Protein AF-0000000084334600 (afdb_homodimer)

InterPro domains:
  IPR012349 FMN-binding split barrel [G3DSA:2.30.110.10] (18-177)
  IPR038725 General stress protein, FMN-binding split barrel domain [PF16242] (20-169)
  IPR052917 Stress Response and Developmental Protein [PTHR34818] (10-157)

Sequence (356 aa):
MDSINQNQPEDNFKNLEGEDANKKIKELAESAESCFFITNIKTGIPLSVRPMSIQKIDDEGNFWFLSANDSHKNAEISTDPFVHLLFQESKYAGFLNIYGIAEISQDKEKIKELWEPILKTWFTEGEDDPRISVVKVEPSEGYYWDNKHGAVVAFAKQAIGAILGKTLDDSIEGQLTVMDSINQNQPEDNFKNLEGEDANKKIKELAESAESCFFITNIKTGIPLSVRPMSIQKIDDEGNFWFLSANDSHKNAEISTDPFVHLLFQESKYAGFLNIYGIAEISQDKEKIKELWEPILKTWFTEGEDDPRISVVKVEPSEGYYWDNKHGAVVAFAKQAIGAILGKTLDDSIEGQLTV

Structure (mmCIF, N/CA/C/O backbone):
data_AF-0000000084334600-model_v1
#
loop_
_entity.id
_entity.type
_entity.pdbx_description
1 polymer 'General stress protein FMN-binding split barrel domain-containing protein'
#
loop_
_atom_site.group_PDB
_atom_site.id
_atom_site.type_symbol
_atom_site.label_atom_id
_atom_site.label_alt_id
_atom_site.label_comp_id
_atom_site.label_asym_id
_atom_site.label_entity_id
_atom_site.label_seq_id
_atom_site.pdbx_PDB_ins_code
_atom_site.Cartn_x
_atom_site.Cartn_y
_atom_site.Cartn_z
_atom_site.occupancy
_atom_site.B_iso_or_equiv
_atom_site.auth_seq_id
_atom_site.auth_comp_id
_atom_site.auth_asym_id
_atom_site.auth_atom_id
_atom_site.pdbx_PDB_model_num
ATOM 1 N N . MET A 1 1 ? -10.086 12.102 16.547 1 56.44 1 MET A N 1
ATOM 2 C CA . MET A 1 1 ? -10.016 13.078 15.469 1 56.44 1 MET A CA 1
ATOM 3 C C . MET A 1 1 ? -9.102 14.242 15.852 1 56.44 1 MET A C 1
ATOM 5 O O . MET A 1 1 ? -9.164 14.75 16.969 1 56.44 1 MET A O 1
ATOM 9 N N . ASP A 1 2 ? -8.07 14.5 14.945 1 71.94 2 ASP A N 1
ATOM 10 C CA . ASP A 1 2 ? -7.168 15.594 15.289 1 71.94 2 ASP A CA 1
ATOM 11 C C . ASP A 1 2 ? -7.793 16.938 14.961 1 71.94 2 ASP A C 1
ATOM 13 O O . ASP A 1 2 ? -8.938 17.016 14.508 1 71.94 2 ASP A O 1
ATOM 17 N N . SER A 1 3 ? -7.184 18.016 15.438 1 73.38 3 SER A N 1
ATOM 18 C CA . SER A 1 3 ? -7.688 19.375 15.305 1 73.38 3 SER A CA 1
ATOM 19 C C . SER A 1 3 ? -7.98 19.719 13.852 1 73.38 3 SER A C 1
ATOM 21 O O . SER A 1 3 ? -8.852 20.547 13.562 1 73.38 3 SER A O 1
ATOM 23 N N . ILE A 1 4 ? -7.332 19.078 12.938 1 74 4 ILE A N 1
ATOM 24 C CA . ILE A 1 4 ? -7.527 19.344 11.523 1 74 4 ILE A CA 1
ATOM 25 C C . ILE A 1 4 ? -8.883 18.812 11.07 1 74 4 ILE A C 1
ATOM 27 O O . ILE A 1 4 ? -9.633 19.516 10.383 1 74 4 ILE A O 1
ATOM 31 N N . ASN A 1 5 ? -9.141 17.641 11.516 1 69.5 5 ASN A N 1
ATOM 32 C CA . ASN A 1 5 ? -10.43 17.031 11.172 1 69.5 5 ASN A CA 1
ATOM 33 C C . ASN A 1 5 ? -11.586 17.797 11.812 1 69.5 5 ASN A C 1
ATOM 35 O O . ASN A 1 5 ? -12.656 17.922 11.211 1 69.5 5 ASN A O 1
ATOM 39 N N . GLN A 1 6 ? -11.328 18.297 12.969 1 69.56 6 GLN A N 1
ATOM 40 C CA . GLN A 1 6 ? -12.383 19 13.711 1 69.56 6 GLN A CA 1
ATOM 41 C C . GLN A 1 6 ? -12.711 20.328 13.055 1 69.56 6 GLN A C 1
ATOM 43 O O . GLN A 1 6 ? -13.844 20.812 13.156 1 69.56 6 GLN A O 1
ATOM 48 N N . ASN A 1 7 ? -11.758 20.875 12.32 1 67.62 7 ASN A N 1
ATOM 49 C CA . ASN A 1 7 ? -11.945 22.219 11.773 1 67.62 7 ASN A CA 1
ATOM 50 C C . ASN A 1 7 ? -12.492 22.172 10.352 1 67.62 7 ASN A C 1
ATOM 52 O O . ASN A 1 7 ? -12.688 23.203 9.719 1 67.62 7 ASN A O 1
ATOM 56 N N . GLN A 1 8 ? -12.75 20.938 9.93 1 72.25 8 GLN A N 1
ATOM 57 C CA . GLN A 1 8 ? -13.258 20.828 8.57 1 72.25 8 GLN A CA 1
ATOM 58 C C . GLN A 1 8 ? -14.773 21.031 8.523 1 72.25 8 GLN A C 1
ATOM 60 O O . GLN A 1 8 ? -15.508 20.406 9.281 1 72.25 8 GLN A O 1
ATOM 65 N N . PRO A 1 9 ? -15.172 22 7.727 1 72.19 9 PRO A N 1
ATOM 66 C CA . PRO A 1 9 ? -16.609 22.25 7.609 1 72.19 9 PRO A CA 1
ATOM 67 C C . PRO A 1 9 ? -17.344 21.109 6.918 1 72.19 9 PRO A C 1
ATOM 69 O O . PRO A 1 9 ? -18.547 20.922 7.125 1 72.19 9 PRO A O 1
ATOM 72 N N . GLU A 1 10 ? -16.641 20.406 6.184 1 74.88 10 GLU A N 1
ATOM 73 C CA . GLU A 1 10 ? -17.281 19.359 5.395 1 74.88 10 GLU A CA 1
ATOM 74 C C . GLU A 1 10 ? -17.344 18.047 6.168 1 74.88 10 GLU A C 1
ATOM 76 O O . GLU A 1 10 ? -16.516 17.781 7.039 1 74.88 10 GLU A O 1
ATOM 81 N N . ASP A 1 11 ? -18.344 17.297 5.812 1 85.25 11 ASP A N 1
ATOM 82 C CA . ASP A 1 11 ? -18.422 15.938 6.344 1 85.25 11 ASP A CA 1
ATOM 83 C C . ASP A 1 11 ? -17.422 15.016 5.641 1 85.25 11 ASP A C 1
ATOM 85 O O . ASP A 1 11 ? -17.562 14.742 4.445 1 85.25 11 ASP A O 1
ATOM 89 N N . ASN A 1 12 ? -16.453 14.586 6.359 1 90.75 12 ASN A N 1
ATOM 90 C CA . ASN A 1 12 ? -15.391 13.805 5.738 1 90.75 12 ASN A CA 1
ATOM 91 C C . ASN A 1 12 ? -15.383 12.359 6.246 1 90.75 12 ASN A C 1
ATOM 93 O O . ASN A 1 12 ? -14.43 11.617 6.004 1 90.75 12 ASN A O 1
ATOM 97 N N . PHE A 1 13 ? -16.484 12.039 6.977 1 93.75 13 PHE A N 1
ATOM 98 C CA . PHE A 1 13 ? -16.578 10.695 7.531 1 93.75 13 PHE A CA 1
ATOM 99 C C . PHE A 1 13 ? -17.906 10.047 7.168 1 93.75 13 PHE A C 1
ATOM 101 O O . PHE A 1 13 ? -18.969 10.656 7.328 1 93.75 13 PHE A O 1
ATOM 108 N N . LYS A 1 14 ? -17.797 8.938 6.617 1 96.44 14 LYS A N 1
ATOM 109 C CA . LYS A 1 14 ? -18.984 8.164 6.301 1 96.44 14 LYS A CA 1
ATOM 110 C C . LYS A 1 14 ? -18.719 6.664 6.41 1 96.44 14 LYS A C 1
ATOM 112 O O . LYS A 1 14 ? -18.094 6.074 5.531 1 96.44 14 LYS A O 1
ATOM 117 N N . ASN A 1 15 ? -19.281 6.07 7.469 1 97.25 15 ASN A N 1
ATOM 118 C CA . ASN A 1 15 ? -19.203 4.617 7.598 1 97.25 15 ASN A CA 1
ATOM 119 C C . ASN A 1 15 ? -20.156 3.912 6.633 1 97.25 15 ASN A C 1
ATOM 121 O O . ASN A 1 15 ? -21.266 4.375 6.402 1 97.25 15 ASN A O 1
ATOM 125 N N . LEU A 1 16 ? -19.641 2.9 6.086 1 97.06 16 LEU A N 1
ATOM 126 C CA . LEU A 1 16 ? -20.453 2.1 5.18 1 97.06 16 LEU A CA 1
ATOM 127 C C . LEU A 1 16 ? -20.641 0.685 5.719 1 97.06 16 LEU A C 1
ATOM 129 O O . LEU A 1 16 ? -19.719 0.125 6.328 1 97.06 16 LEU A O 1
ATOM 133 N N . GLU A 1 17 ? -21.844 0.161 5.473 1 95.5 17 GLU A N 1
ATOM 134 C CA . GLU A 1 17 ? -22.125 -1.185 5.961 1 95.5 17 GLU A CA 1
ATOM 135 C C . GLU A 1 17 ? -22.875 -2.004 4.914 1 95.5 17 GLU A C 1
ATOM 137 O O . GLU A 1 17 ? -23.438 -1.449 3.967 1 95.5 17 GLU A O 1
ATOM 142 N N . GLY A 1 18 ? -22.766 -3.311 5.086 1 92.25 18 GLY A N 1
ATOM 143 C CA . GLY A 1 18 ? -23.516 -4.211 4.223 1 92.25 18 GLY A CA 1
ATOM 144 C C . GLY A 1 18 ? -23.188 -4.043 2.754 1 92.25 18 GLY A C 1
ATOM 145 O O . GLY A 1 18 ? -22.016 -4.094 2.367 1 92.25 18 GLY A O 1
ATOM 146 N N . GLU A 1 19 ? -24.203 -3.789 2.021 1 94.06 19 GLU A N 1
ATOM 147 C CA . GLU A 1 19 ? -24.062 -3.729 0.57 1 94.06 19 GLU A CA 1
ATOM 148 C C . GLU A 1 19 ? -23.219 -2.529 0.144 1 94.06 19 GLU A C 1
ATOM 150 O O . GLU A 1 19 ? -22.422 -2.623 -0.792 1 94.06 19 GLU A O 1
ATOM 155 N N . ASP A 1 20 ? -23.406 -1.445 0.833 1 96.06 20 ASP A N 1
ATOM 156 C CA . ASP A 1 20 ? -22.641 -0.242 0.495 1 96.06 20 ASP A CA 1
ATOM 157 C C . ASP A 1 20 ? -21.156 -0.435 0.765 1 96.06 20 ASP A C 1
ATOM 159 O O . ASP A 1 20 ? -20.312 0.035 -0.003 1 96.06 20 ASP A O 1
ATOM 163 N N . ALA A 1 21 ? -20.828 -1.136 1.874 1 96.12 21 ALA A N 1
ATOM 164 C CA . ALA A 1 21 ? -19.438 -1.456 2.188 1 96.12 21 ALA A CA 1
ATOM 165 C C . ALA A 1 21 ? -18.828 -2.363 1.121 1 96.12 21 ALA A C 1
ATOM 167 O O . ALA A 1 21 ? -17.734 -2.102 0.631 1 96.12 21 ALA A O 1
ATOM 168 N N . ASN A 1 22 ? -19.562 -3.307 0.729 1 95 22 ASN A N 1
ATOM 169 C CA . ASN A 1 22 ? -19.078 -4.246 -0.282 1 95 22 ASN A CA 1
ATOM 170 C C . ASN A 1 22 ? -18.844 -3.555 -1.621 1 95 22 ASN A C 1
ATOM 172 O O . ASN A 1 22 ? -17.859 -3.836 -2.303 1 95 22 ASN A O 1
ATOM 176 N N . LYS A 1 23 ? -19.75 -2.725 -1.983 1 96.31 23 LYS A N 1
ATOM 177 C CA . LYS A 1 23 ? -19.609 -1.986 -3.236 1 96.31 23 LYS A CA 1
ATOM 178 C C . LYS A 1 23 ? -18.359 -1.122 -3.232 1 96.31 23 LYS A C 1
ATOM 180 O O . LYS A 1 23 ? -17.625 -1.089 -4.219 1 96.31 23 LYS A O 1
ATOM 185 N N . LYS A 1 24 ? -18.109 -0.444 -2.139 1 96.69 24 LYS A N 1
ATOM 186 C CA . LYS A 1 24 ? -16.938 0.414 -2.02 1 96.69 24 LYS A CA 1
ATOM 187 C C . LYS A 1 24 ? -15.656 -0.406 -2.062 1 96.69 24 LYS A C 1
ATOM 189 O O . LYS A 1 24 ? -14.695 -0.033 -2.744 1 96.69 24 LYS A O 1
ATOM 194 N N . ILE A 1 25 ? -15.664 -1.502 -1.325 1 97.25 25 ILE A N 1
ATOM 195 C CA . ILE A 1 25 ? -14.523 -2.408 -1.322 1 97.25 25 ILE A CA 1
ATOM 196 C C . ILE A 1 25 ? -14.227 -2.875 -2.746 1 97.25 25 ILE A C 1
ATOM 198 O O . ILE A 1 25 ? -13.086 -2.795 -3.211 1 97.25 25 ILE A O 1
ATOM 202 N N . LYS A 1 26 ? -15.211 -3.311 -3.42 1 97 26 LYS A N 1
ATOM 203 C CA . LYS A 1 26 ? -15.055 -3.826 -4.777 1 97 26 LYS A CA 1
ATOM 204 C C . LYS A 1 26 ? -14.555 -2.738 -5.723 1 97 26 LYS A C 1
ATOM 206 O O . LYS A 1 26 ? -13.641 -2.973 -6.52 1 97 26 LYS A O 1
ATOM 211 N N . GLU A 1 27 ? -15.148 -1.605 -5.621 1 97.25 27 GLU A N 1
ATOM 212 C CA . GLU A 1 27 ? -14.75 -0.471 -6.449 1 97.25 27 GLU A CA 1
ATOM 213 C C . GLU A 1 27 ? -13.258 -0.173 -6.301 1 97.25 27 GLU A C 1
ATOM 215 O O . GLU A 1 27 ? -12.523 -0.137 -7.289 1 97.25 27 GLU A O 1
ATOM 220 N N . LEU A 1 28 ? -12.789 -0.044 -5.102 1 97.69 28 LEU A N 1
ATOM 221 C CA . LEU A 1 28 ? -11.406 0.361 -4.84 1 97.69 28 LEU A CA 1
ATOM 222 C C . LEU A 1 28 ? -10.438 -0.776 -5.145 1 97.69 28 LEU A C 1
ATOM 224 O O . LEU A 1 28 ? -9.414 -0.565 -5.793 1 97.69 28 LEU A O 1
ATOM 228 N N . ALA A 1 29 ? -10.781 -1.949 -4.727 1 97.94 29 ALA A N 1
ATOM 229 C CA . ALA A 1 29 ? -9.875 -3.086 -4.875 1 97.94 29 ALA A CA 1
ATOM 230 C C . ALA A 1 29 ? -9.734 -3.484 -6.34 1 97.94 29 ALA A C 1
ATOM 232 O O . ALA A 1 29 ? -8.633 -3.789 -6.801 1 97.94 29 ALA A O 1
ATOM 233 N N . GLU A 1 30 ? -10.836 -3.459 -7.074 1 97.5 30 GLU A N 1
ATOM 234 C CA . GLU A 1 30 ? -10.758 -3.812 -8.492 1 97.5 30 GLU A CA 1
ATOM 235 C C . GLU A 1 30 ? -9.961 -2.773 -9.273 1 97.5 30 GLU A C 1
ATOM 237 O O . GLU A 1 30 ? -9.203 -3.121 -10.188 1 97.5 30 GLU A O 1
ATOM 242 N N . SER A 1 31 ? -10.18 -1.568 -8.898 1 97.19 31 SER A N 1
ATOM 243 C CA . SER A 1 31 ? -9.43 -0.506 -9.562 1 97.19 31 SER A CA 1
ATOM 244 C C . SER A 1 31 ? -7.945 -0.594 -9.242 1 97.19 31 SER A C 1
ATOM 246 O O . SER A 1 31 ? -7.102 -0.326 -10.102 1 97.19 31 SER A O 1
ATOM 248 N N . ALA A 1 32 ? -7.566 -0.984 -7.996 1 97.56 32 ALA A N 1
ATOM 249 C CA . ALA A 1 32 ? -6.172 -1.104 -7.574 1 97.56 32 ALA A CA 1
ATOM 250 C C . ALA A 1 32 ? -5.492 -2.289 -8.25 1 97.56 32 ALA A C 1
ATOM 252 O O . ALA A 1 32 ? -4.285 -2.256 -8.508 1 97.56 32 ALA A O 1
ATOM 253 N N . GLU A 1 33 ? -6.152 -3.404 -8.461 1 97.38 33 GLU A N 1
ATOM 254 C CA . GLU A 1 33 ? -5.758 -4.617 -9.18 1 97.38 33 GLU A CA 1
ATOM 255 C C . GLU A 1 33 ? -4.75 -5.426 -8.367 1 97.38 33 GLU A C 1
ATOM 257 O O . GLU A 1 33 ? -4.664 -6.648 -8.516 1 97.38 33 GLU A O 1
ATOM 262 N N . SER A 1 34 ? -3.934 -4.777 -7.562 1 97.81 34 SER A N 1
ATOM 263 C CA . SER A 1 34 ? -2.969 -5.445 -6.695 1 97.81 34 SER A CA 1
ATOM 264 C C . SER A 1 34 ? -3.014 -4.879 -5.281 1 97.81 34 SER A C 1
ATOM 266 O O . SER A 1 34 ? -3.695 -3.885 -5.027 1 97.81 34 SER A O 1
ATOM 268 N N . CYS A 1 35 ? -2.389 -5.578 -4.371 1 98.38 35 CYS A N 1
ATOM 269 C CA . CYS A 1 35 ? -2.359 -5.164 -2.973 1 98.38 35 CYS A CA 1
ATOM 270 C C . CYS A 1 35 ? -1.053 -5.582 -2.309 1 98.38 35 CYS A C 1
ATOM 272 O O . CYS A 1 35 ? -0.294 -6.379 -2.865 1 98.38 35 CYS A O 1
ATOM 274 N N . PHE A 1 36 ? -0.752 -4.883 -1.184 1 97.88 36 PHE A N 1
ATOM 275 C CA . PHE A 1 36 ? 0.128 -5.508 -0.203 1 97.88 36 PHE A CA 1
ATOM 276 C C . PHE A 1 36 ? -0.612 -6.586 0.581 1 97.88 36 PHE A C 1
ATOM 278 O O . PHE A 1 36 ? -1.595 -6.297 1.267 1 97.88 36 PHE A O 1
ATOM 285 N N . PHE A 1 37 ? -0.195 -7.867 0.41 1 97.69 37 PHE A N 1
ATOM 286 C CA . PHE A 1 37 ? -0.702 -9.008 1.167 1 97.69 37 PHE A CA 1
ATOM 287 C C . PHE A 1 37 ? 0.166 -9.273 2.391 1 97.69 37 PHE A C 1
ATOM 289 O O . PHE A 1 37 ? 1.335 -9.641 2.262 1 97.69 37 PHE A O 1
ATOM 296 N N . ILE A 1 38 ? -0.477 -9.086 3.541 1 94.56 38 ILE A N 1
ATOM 297 C CA . ILE A 1 38 ? 0.306 -9.125 4.773 1 94.56 38 ILE A CA 1
ATOM 298 C C . ILE A 1 38 ? -0.148 -10.297 5.637 1 94.56 38 ILE A C 1
ATOM 300 O O . ILE A 1 38 ? -1.343 -10.461 5.898 1 94.56 38 ILE A O 1
ATOM 304 N N . THR A 1 39 ? 0.793 -11.109 6.035 1 93.12 39 THR A N 1
ATOM 305 C CA . THR A 1 39 ? 0.563 -12.211 6.961 1 93.12 39 THR A CA 1
ATOM 306 C C . THR A 1 39 ? 1.321 -11.992 8.266 1 93.12 39 THR A C 1
ATOM 308 O O . THR A 1 39 ? 2.07 -11.023 8.398 1 93.12 39 THR A O 1
ATOM 311 N N . ASN A 1 40 ? 1.116 -12.797 9.266 1 87.38 40 ASN A N 1
ATOM 312 C CA . ASN A 1 40 ? 1.779 -12.742 10.562 1 87.38 40 ASN A CA 1
ATOM 313 C C . ASN A 1 40 ? 1.52 -11.414 11.273 1 87.38 40 ASN A C 1
ATOM 315 O O . ASN A 1 40 ? 2.451 -10.781 11.766 1 87.38 40 ASN A O 1
ATOM 319 N N . ILE A 1 41 ? 0.24 -11 11.25 1 82.81 41 ILE A N 1
ATOM 320 C CA . ILE A 1 41 ? -0.077 -9.656 11.719 1 82.81 41 ILE A CA 1
ATOM 321 C C . ILE A 1 41 ? -0.347 -9.68 13.227 1 82.81 41 ILE A C 1
ATOM 323 O O . ILE A 1 41 ? -0.565 -8.641 13.844 1 82.81 41 ILE A O 1
ATOM 327 N N . LYS A 1 42 ? -0.306 -10.781 13.836 1 75.31 42 LYS A N 1
ATOM 328 C CA . LYS A 1 42 ? -0.588 -10.891 15.266 1 75.31 42 LYS A CA 1
ATOM 329 C C . LYS A 1 42 ? 0.592 -11.492 16.016 1 75.31 42 LYS A C 1
ATOM 331 O O . LYS A 1 42 ? 0.428 -12.023 17.125 1 75.31 42 LYS A O 1
ATOM 336 N N . THR A 1 43 ? 1.737 -11.523 15.398 1 65.31 43 THR A N 1
ATOM 337 C CA . THR A 1 43 ? 2.834 -12.281 15.984 1 65.31 43 THR A CA 1
ATOM 338 C C . THR A 1 43 ? 3.764 -11.367 16.781 1 65.31 43 THR A C 1
ATOM 340 O O . THR A 1 43 ? 4.559 -11.836 17.594 1 65.31 43 THR A O 1
ATOM 343 N N . GLY A 1 44 ? 3.592 -10.125 16.625 1 66.94 44 GLY A N 1
ATOM 344 C CA . GLY A 1 44 ? 4.539 -9.219 17.25 1 66.94 44 GLY A CA 1
ATOM 345 C C . GLY A 1 44 ? 5.863 -9.141 16.516 1 66.94 44 GLY A C 1
ATOM 346 O O . GLY A 1 44 ? 6.758 -8.391 16.922 1 66.94 44 GLY A O 1
ATOM 347 N N . ILE A 1 45 ? 6.082 -10.031 15.578 1 67 45 ILE A N 1
ATOM 348 C CA . ILE A 1 45 ? 7.266 -9.953 14.727 1 67 45 ILE A CA 1
ATOM 349 C C . ILE A 1 45 ? 6.969 -9.109 13.492 1 67 45 ILE A C 1
ATOM 351 O O . ILE A 1 45 ? 5.812 -8.781 13.227 1 67 45 ILE A O 1
ATOM 355 N N . PRO A 1 46 ? 8.094 -8.773 12.883 1 68.88 46 PRO A N 1
ATOM 356 C CA . PRO A 1 46 ? 7.863 -7.91 11.719 1 68.88 46 PRO A CA 1
ATOM 357 C C . PRO A 1 46 ? 6.93 -8.539 10.688 1 68.88 46 PRO A C 1
ATOM 359 O O . PRO A 1 46 ? 6.98 -9.75 10.461 1 68.88 46 PRO A O 1
ATOM 362 N N . LEU A 1 47 ? 6.121 -7.773 10.164 1 80.5 47 LEU A N 1
ATOM 363 C CA . LEU A 1 47 ? 5.109 -8.148 9.18 1 80.5 47 LEU A CA 1
ATOM 364 C C . LEU A 1 47 ? 5.758 -8.766 7.949 1 80.5 47 LEU A C 1
ATOM 366 O O . LEU A 1 47 ? 6.816 -8.32 7.504 1 80.5 47 LEU A O 1
ATOM 370 N N . SER A 1 48 ? 5.188 -9.859 7.574 1 88.62 48 SER A N 1
ATOM 371 C CA . SER A 1 48 ? 5.531 -10.383 6.258 1 88.62 48 SER A CA 1
ATOM 372 C C . SER A 1 48 ? 4.656 -9.766 5.168 1 88.62 48 SER A C 1
ATOM 374 O O . SER A 1 48 ? 3.434 -9.922 5.188 1 88.62 48 SER A O 1
ATOM 376 N N . VAL A 1 49 ? 5.297 -9.062 4.277 1 94.12 49 VAL A N 1
ATOM 377 C CA . VAL A 1 49 ? 4.582 -8.289 3.273 1 94.12 49 VAL A CA 1
ATOM 378 C C . VAL A 1 49 ? 5.031 -8.711 1.877 1 94.12 49 VAL A C 1
ATOM 380 O O . VAL A 1 49 ? 6.219 -8.945 1.643 1 94.12 49 VAL A O 1
ATOM 383 N N . ARG A 1 50 ? 4.047 -8.828 0.963 1 95.94 50 ARG A N 1
ATOM 384 C CA . ARG A 1 50 ? 4.363 -9 -0.451 1 95.94 50 ARG A CA 1
ATOM 385 C C . ARG A 1 50 ? 3.254 -8.43 -1.332 1 95.94 50 ARG A C 1
ATOM 387 O O . ARG A 1 50 ? 2.09 -8.398 -0.926 1 95.94 50 ARG A O 1
ATOM 394 N N . PRO A 1 51 ? 3.65 -8 -2.492 1 97.5 51 PRO A N 1
ATOM 395 C CA . PRO A 1 51 ? 2.602 -7.645 -3.449 1 97.5 51 PRO A CA 1
ATOM 396 C C . PRO A 1 51 ? 1.901 -8.867 -4.039 1 97.5 51 PRO A C 1
ATOM 398 O O . PRO A 1 51 ? 2.541 -9.891 -4.281 1 97.5 51 PRO A O 1
ATOM 401 N N . MET A 1 52 ? 0.578 -8.766 -4.223 1 97.69 52 MET A N 1
ATOM 402 C CA . MET A 1 52 ? -0.194 -9.805 -4.895 1 97.69 52 MET A CA 1
ATOM 403 C C . MET A 1 52 ? -1.274 -9.195 -5.781 1 97.69 52 MET A C 1
ATOM 405 O O . MET A 1 52 ? -1.89 -8.188 -5.414 1 97.69 52 MET A O 1
ATOM 409 N N . SER A 1 53 ? -1.512 -9.812 -6.906 1 96.31 53 SER A N 1
ATOM 410 C CA . SER A 1 53 ? -2.609 -9.422 -7.789 1 96.31 53 SER A CA 1
ATOM 411 C C . SER A 1 53 ? -3.898 -10.148 -7.418 1 96.31 53 SER A C 1
ATOM 413 O O . SER A 1 53 ? -3.881 -11.352 -7.125 1 96.31 53 SER A O 1
ATOM 415 N N . ILE A 1 54 ? -4.938 -9.43 -7.465 1 97 54 ILE A N 1
ATOM 416 C CA . ILE A 1 54 ? -6.246 -10.023 -7.203 1 97 54 ILE A CA 1
ATOM 417 C C . ILE A 1 54 ? -6.77 -10.695 -8.469 1 97 54 ILE A C 1
ATOM 419 O O . ILE A 1 54 ? -6.738 -10.102 -9.555 1 97 54 ILE A O 1
ATOM 423 N N . GLN A 1 55 ? -7.301 -11.891 -8.359 1 97.81 55 GLN A N 1
ATOM 424 C CA . GLN A 1 55 ? -7.914 -12.578 -9.484 1 97.81 55 GLN A CA 1
ATOM 425 C C . GLN A 1 55 ? -9.398 -12.227 -9.602 1 97.81 55 GLN A C 1
ATOM 427 O O . GLN A 1 55 ? -9.914 -12.062 -10.711 1 97.81 55 GLN A O 1
ATOM 432 N N . LYS A 1 56 ? -9.992 -12.125 -8.422 1 97.62 56 LYS A N 1
ATOM 433 C CA . LYS A 1 56 ? -11.438 -11.914 -8.406 1 97.62 56 LYS A CA 1
ATOM 434 C C . LYS A 1 56 ? -11.914 -11.438 -7.035 1 97.62 56 LYS A C 1
ATOM 436 O O . LYS A 1 56 ? -11.344 -11.828 -6.012 1 97.62 56 LYS A O 1
ATOM 441 N N . ILE A 1 57 ? -12.836 -10.562 -7.031 1 97.56 57 ILE A N 1
ATOM 442 C CA . ILE A 1 57 ? -13.68 -10.297 -5.871 1 97.56 57 ILE A CA 1
ATOM 443 C C . ILE A 1 57 ? -15.109 -10.781 -6.152 1 97.56 57 ILE A C 1
ATOM 445 O O . ILE A 1 57 ? -15.766 -10.289 -7.07 1 97.56 57 ILE A O 1
ATOM 449 N N . ASP A 1 58 ? -15.602 -11.703 -5.383 1 96.06 58 ASP A N 1
ATOM 450 C CA . ASP A 1 58 ? -16.906 -12.281 -5.723 1 96.06 58 ASP A CA 1
ATOM 451 C C . ASP A 1 58 ? -18.047 -11.453 -5.133 1 96.06 58 ASP A C 1
ATOM 453 O O . ASP A 1 58 ? -17.812 -10.406 -4.527 1 96.06 58 ASP A O 1
ATOM 457 N N . ASP A 1 59 ? -19.25 -11.906 -5.305 1 91.69 59 ASP A N 1
ATOM 458 C CA . ASP A 1 59 ? -20.438 -11.133 -4.957 1 91.69 59 ASP A CA 1
ATOM 459 C C . ASP A 1 59 ? -20.578 -10.992 -3.441 1 91.69 59 ASP A C 1
ATOM 461 O O . ASP A 1 59 ? -21.266 -10.086 -2.955 1 91.69 59 ASP A O 1
ATOM 465 N N . GLU A 1 60 ? -19.969 -11.93 -2.709 1 91.19 60 GLU A N 1
ATOM 466 C CA . GLU A 1 60 ? -20.031 -11.875 -1.25 1 91.19 60 GLU A CA 1
ATOM 467 C C . GLU A 1 60 ? -18.906 -11.008 -0.69 1 91.19 60 GLU A C 1
ATOM 469 O O . GLU A 1 60 ? -18.828 -10.789 0.521 1 91.19 60 GLU A O 1
ATOM 474 N N . GLY A 1 61 ? -18.016 -10.523 -1.533 1 93.44 61 GLY A N 1
ATOM 475 C CA . GLY A 1 61 ? -16.938 -9.641 -1.117 1 93.44 61 GLY A CA 1
ATOM 476 C C . GLY A 1 61 ? -15.648 -10.375 -0.808 1 93.44 61 GLY A C 1
ATOM 477 O O . GLY A 1 61 ? -14.688 -9.773 -0.317 1 93.44 61 GLY A O 1
ATOM 478 N N . ASN A 1 62 ? -15.602 -11.648 -1.114 1 97.19 62 ASN A N 1
ATOM 479 C CA . ASN A 1 62 ? -14.375 -12.398 -0.887 1 97.19 62 ASN A CA 1
ATOM 480 C C . ASN A 1 62 ? -13.328 -12.102 -1.959 1 97.19 62 ASN A C 1
ATOM 482 O O . ASN A 1 62 ? -13.664 -11.953 -3.135 1 97.19 62 ASN A O 1
ATOM 486 N N . PHE A 1 63 ? -12.133 -12.055 -1.477 1 98.62 63 PHE A N 1
ATOM 487 C CA . PHE A 1 63 ? -11 -11.875 -2.379 1 98.62 63 PHE A CA 1
ATOM 488 C C . PHE A 1 63 ? -10.406 -13.227 -2.773 1 98.62 63 PHE A C 1
ATOM 490 O O . PHE A 1 63 ? -10.234 -14.109 -1.93 1 98.62 63 PHE A O 1
ATOM 497 N N . TRP A 1 64 ? -10.047 -13.359 -4.047 1 98.75 64 TRP A N 1
ATOM 498 C CA . TRP A 1 64 ? -9.469 -14.609 -4.539 1 98.75 64 TRP A CA 1
ATOM 499 C C . TRP A 1 64 ? -8.117 -14.359 -5.199 1 98.75 64 TRP A C 1
ATOM 501 O O . TRP A 1 64 ? -7.984 -13.461 -6.039 1 98.75 64 TRP A O 1
ATOM 511 N N . PHE A 1 65 ? -7.195 -15.156 -4.797 1 98.5 65 PHE A N 1
ATOM 512 C CA . PHE A 1 65 ? -5.836 -15.141 -5.328 1 98.5 65 PHE A CA 1
ATOM 513 C C . PHE A 1 65 ? -5.406 -16.531 -5.762 1 98.5 65 PHE A C 1
ATOM 515 O O . PHE A 1 65 ? -5.938 -17.531 -5.27 1 98.5 65 PHE A O 1
ATOM 522 N N . LEU A 1 66 ? -4.492 -16.625 -6.699 1 97.88 66 LEU A N 1
ATOM 523 C CA . LEU A 1 66 ? -3.754 -17.844 -6.98 1 97.88 66 LEU A CA 1
ATOM 524 C C . LEU A 1 66 ? -2.309 -17.734 -6.504 1 97.88 66 LEU A C 1
ATOM 526 O O . LEU A 1 66 ? -1.692 -16.672 -6.625 1 97.88 66 LEU A O 1
ATOM 530 N N . SER A 1 67 ? -1.887 -18.766 -5.945 1 96.31 67 SER A N 1
ATOM 531 C CA . SER A 1 67 ? -0.556 -18.781 -5.344 1 96.31 67 SER A CA 1
ATOM 532 C C . SER A 1 67 ? 0.069 -20.172 -5.449 1 96.31 67 SER A C 1
ATOM 534 O O . SER A 1 67 ? -0.644 -21.172 -5.543 1 96.31 67 SER A O 1
ATOM 536 N N . ALA A 1 68 ? 1.445 -20.156 -5.492 1 95.56 68 ALA A N 1
ATOM 537 C CA . ALA A 1 68 ? 2.129 -21.438 -5.395 1 95.56 68 ALA A CA 1
ATOM 538 C C . ALA A 1 68 ? 1.877 -22.094 -4.039 1 95.56 68 ALA A C 1
ATOM 540 O O . ALA A 1 68 ? 1.972 -21.453 -2.998 1 95.56 68 ALA A O 1
ATOM 541 N N . ASN A 1 69 ? 1.583 -23.406 -4.07 1 95.69 69 ASN A N 1
ATOM 542 C CA . ASN A 1 69 ? 1.205 -24.094 -2.848 1 95.69 69 ASN A CA 1
ATOM 543 C C . ASN A 1 69 ? 2.406 -24.312 -1.929 1 95.69 69 ASN A C 1
ATOM 545 O O . ASN A 1 69 ? 2.242 -24.656 -0.755 1 95.69 69 ASN A O 1
ATOM 549 N N . ASP A 1 70 ? 3.621 -24.047 -2.436 1 94.81 70 ASP A N 1
ATOM 550 C CA . ASP A 1 70 ? 4.828 -24.172 -1.623 1 94.81 70 ASP A CA 1
ATOM 551 C C . ASP A 1 70 ? 5.391 -22.797 -1.276 1 94.81 70 ASP A C 1
ATOM 553 O O . ASP A 1 70 ? 6.57 -22.656 -0.94 1 94.81 70 ASP A O 1
ATOM 557 N N . SER A 1 71 ? 4.621 -21.766 -1.36 1 93.44 71 SER A N 1
ATOM 558 C CA . SER A 1 71 ? 5.051 -20.406 -1.047 1 93.44 71 SER A CA 1
ATOM 559 C C . SER A 1 71 ? 5.129 -20.188 0.459 1 93.44 71 SER A C 1
ATOM 561 O O . SER A 1 71 ? 4.473 -20.891 1.23 1 93.44 71 SER A O 1
ATOM 563 N N . HIS A 1 72 ? 5.914 -19.203 0.896 1 91.44 72 HIS A N 1
ATOM 564 C CA . HIS A 1 72 ? 5.996 -18.797 2.295 1 91.44 72 HIS A CA 1
ATOM 565 C C . HIS A 1 72 ? 4.652 -18.297 2.801 1 91.44 72 HIS A C 1
ATOM 567 O O . HIS A 1 72 ? 4.27 -18.562 3.941 1 91.44 72 HIS A O 1
ATOM 573 N N . LYS A 1 73 ? 3.967 -17.594 1.951 1 93.19 73 LYS A N 1
ATOM 574 C CA . LYS A 1 73 ? 2.684 -17.047 2.385 1 93.19 73 LYS A CA 1
ATOM 575 C C . LYS A 1 73 ? 1.691 -18.156 2.703 1 93.19 73 LYS A C 1
ATOM 577 O O . LYS A 1 73 ? 0.958 -18.078 3.691 1 93.19 73 LYS A O 1
ATOM 582 N N . ASN A 1 74 ? 1.692 -19.188 1.853 1 96.06 74 ASN A N 1
ATOM 583 C CA . ASN A 1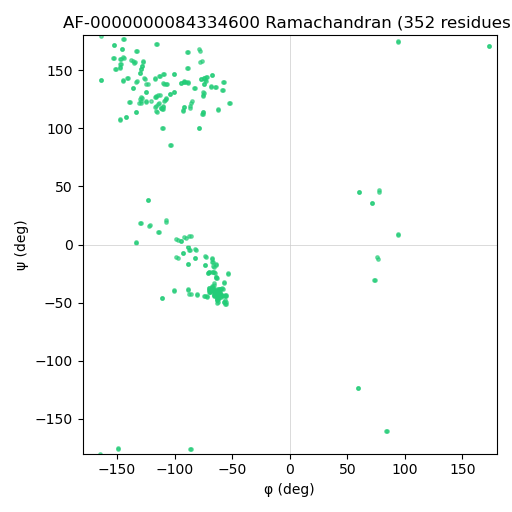 74 ? 0.818 -20.312 2.135 1 96.06 74 ASN A CA 1
ATOM 584 C C . ASN A 1 74 ? 1.157 -20.969 3.473 1 96.06 74 ASN A C 1
ATOM 586 O O . ASN A 1 74 ? 0.26 -21.312 4.242 1 96.06 74 ASN A O 1
ATOM 590 N N . ALA A 1 75 ? 2.418 -21.094 3.707 1 95.06 75 ALA A N 1
ATOM 591 C CA . ALA A 1 75 ? 2.859 -21.672 4.977 1 95.06 75 ALA A CA 1
ATOM 592 C C . ALA A 1 75 ? 2.416 -20.797 6.152 1 95.06 75 ALA A C 1
ATOM 594 O O . ALA A 1 75 ? 1.918 -21.312 7.156 1 95.06 75 ALA A O 1
ATOM 595 N N . GLU A 1 76 ? 2.547 -19.547 6.039 1 93.62 76 GLU A N 1
ATOM 596 C CA . GLU A 1 76 ? 2.182 -18.609 7.094 1 93.62 76 GLU A CA 1
ATOM 597 C C . GLU A 1 76 ? 0.675 -18.609 7.34 1 93.62 76 GLU A C 1
ATOM 599 O O . GLU A 1 76 ? 0.227 -18.609 8.484 1 93.62 76 GLU A O 1
ATOM 604 N N . ILE A 1 77 ? -0.075 -18.625 6.258 1 95.5 77 ILE A N 1
ATOM 605 C CA . ILE A 1 77 ? -1.53 -18.625 6.355 1 95.5 77 ILE A CA 1
ATOM 606 C C . ILE A 1 77 ? -1.991 -19.906 7.066 1 95.5 77 ILE A C 1
ATOM 608 O O . ILE A 1 77 ? -2.939 -19.875 7.852 1 95.5 77 ILE A O 1
ATOM 612 N N . SER A 1 78 ? -1.336 -21.031 6.781 1 95.44 78 SER A N 1
ATOM 613 C CA . SER A 1 78 ? -1.694 -22.297 7.402 1 95.44 78 SER A CA 1
ATOM 614 C C . SER A 1 78 ? -1.482 -22.25 8.914 1 95.44 78 SER A C 1
ATOM 616 O O . SER A 1 78 ? -2.17 -22.938 9.664 1 95.44 78 SER A O 1
ATOM 618 N N . THR A 1 79 ? -0.575 -21.469 9.344 1 92.62 79 THR A N 1
ATOM 619 C CA . THR A 1 79 ? -0.267 -21.328 10.766 1 92.62 79 THR A CA 1
ATOM 620 C C . THR A 1 79 ? -1.176 -20.297 11.414 1 92.62 79 THR A C 1
ATOM 622 O O . THR A 1 79 ? -1.666 -20.5 12.531 1 92.62 79 THR A O 1
ATOM 625 N N . ASP A 1 80 ? -1.406 -19.234 10.789 1 92.12 80 ASP A N 1
ATOM 626 C CA . ASP A 1 80 ? -2.254 -18.125 11.227 1 92.12 80 ASP A CA 1
ATOM 627 C C . ASP A 1 80 ? -3.018 -17.531 10.047 1 92.12 80 ASP A C 1
ATOM 629 O O . ASP A 1 80 ? -2.432 -16.828 9.211 1 92.12 80 ASP A O 1
ATOM 633 N N . PRO A 1 81 ? -4.32 -17.734 10.008 1 94.88 81 PRO A N 1
ATOM 634 C CA . PRO A 1 81 ? -5.09 -17.391 8.812 1 94.88 81 PRO A CA 1
ATOM 635 C C . PRO A 1 81 ? -5.449 -15.898 8.75 1 94.88 81 PRO A C 1
ATOM 637 O O . PRO A 1 81 ? -6.062 -15.445 7.781 1 94.88 81 PRO A O 1
ATOM 640 N N . PHE A 1 82 ? -5.125 -15.117 9.781 1 92.44 82 PHE A N 1
ATOM 641 C CA . PHE A 1 82 ? -5.449 -13.695 9.789 1 92.44 82 PHE A CA 1
ATOM 642 C C . PHE A 1 82 ? -4.512 -12.922 8.867 1 92.44 82 PHE A C 1
ATOM 644 O O . PHE A 1 82 ? -3.291 -13.07 8.945 1 92.44 82 PHE A O 1
ATOM 651 N N . VAL A 1 83 ? -5.109 -12.125 7.957 1 94.5 83 VAL A N 1
ATOM 652 C CA . VAL A 1 83 ? -4.312 -11.391 6.984 1 94.5 83 VAL A CA 1
ATOM 653 C C . VAL A 1 83 ? -4.809 -9.945 6.902 1 94.5 83 VAL A C 1
ATOM 655 O O . VAL A 1 83 ? -5.902 -9.625 7.379 1 94.5 83 VAL A O 1
ATOM 658 N N . HIS A 1 84 ? -3.938 -9.125 6.469 1 94.19 84 HIS A N 1
ATOM 659 C CA . HIS A 1 84 ? -4.211 -7.727 6.164 1 94.19 84 HIS A CA 1
ATOM 660 C C . HIS A 1 84 ? -3.918 -7.41 4.703 1 94.19 84 HIS A C 1
ATOM 662 O O . HIS A 1 84 ? -2.842 -7.738 4.195 1 94.19 84 HIS A O 1
ATOM 668 N N . LEU A 1 85 ? -4.926 -6.891 3.994 1 97.31 85 LEU A N 1
ATOM 669 C CA . LEU A 1 85 ? -4.77 -6.449 2.611 1 97.31 85 LEU A CA 1
ATOM 670 C C . LEU A 1 85 ? -4.805 -4.93 2.518 1 97.31 85 LEU A C 1
ATOM 672 O O . LEU A 1 85 ? -5.746 -4.293 2.994 1 97.31 85 LEU A O 1
ATOM 676 N N . LEU A 1 86 ? -3.742 -4.332 1.921 1 98.06 86 LEU A N 1
ATOM 677 C CA . LEU A 1 86 ? -3.701 -2.891 1.696 1 98.06 86 LEU A CA 1
ATOM 678 C C . LEU A 1 86 ? -3.715 -2.572 0.205 1 98.06 86 LEU A C 1
ATOM 680 O O . LEU A 1 86 ? -2.83 -3.008 -0.536 1 98.06 86 LEU A O 1
ATOM 684 N N . PHE A 1 87 ? -4.738 -1.803 -0.233 1 98.56 87 PHE A N 1
ATOM 685 C CA . PHE A 1 87 ? -4.922 -1.434 -1.631 1 98.56 87 PHE A CA 1
ATOM 686 C C . PHE A 1 87 ? -4.723 0.065 -1.827 1 98.56 87 PHE A C 1
ATOM 688 O O . PHE A 1 87 ? -5.09 0.863 -0.963 1 98.56 87 PHE A O 1
ATOM 695 N N . GLN A 1 88 ? -4.172 0.371 -2.947 1 98.31 88 GLN A N 1
ATOM 696 C CA . GLN A 1 88 ? -3.996 1.758 -3.363 1 98.31 88 GLN A CA 1
ATOM 697 C C . GLN A 1 88 ? -4.434 1.958 -4.812 1 98.31 88 GLN A C 1
ATOM 699 O O . GLN A 1 88 ? -3.812 1.424 -5.734 1 98.31 88 GLN A O 1
ATOM 704 N N . GLU A 1 89 ? -5.488 2.742 -4.969 1 97.06 89 GLU A N 1
ATOM 705 C CA . GLU A 1 89 ? -6.066 2.971 -6.289 1 97.06 89 GLU A CA 1
ATOM 706 C C . GLU A 1 89 ? -5.277 4.027 -7.062 1 97.06 89 GLU A C 1
ATOM 708 O O . GLU A 1 89 ? -5.09 3.908 -8.273 1 97.06 89 GLU A O 1
ATOM 713 N N . SER A 1 90 ? -4.891 5.094 -6.387 1 96 90 SER A N 1
ATOM 714 C CA . SER A 1 90 ? -4.117 6.184 -6.973 1 96 90 SER A CA 1
ATOM 715 C C . SER A 1 90 ? -3.135 6.766 -5.965 1 96 90 SER A C 1
ATOM 717 O O . SER A 1 90 ? -3.088 6.332 -4.812 1 96 90 SER A O 1
ATOM 719 N N . LYS A 1 91 ? -2.359 7.695 -6.387 1 94.44 91 LYS A N 1
ATOM 720 C CA . LYS A 1 91 ? -1.299 8.266 -5.559 1 94.44 91 LYS A CA 1
ATOM 721 C C . LYS A 1 91 ? -1.874 8.977 -4.336 1 94.44 91 LYS A C 1
ATOM 723 O O . LYS A 1 91 ? -1.245 9 -3.277 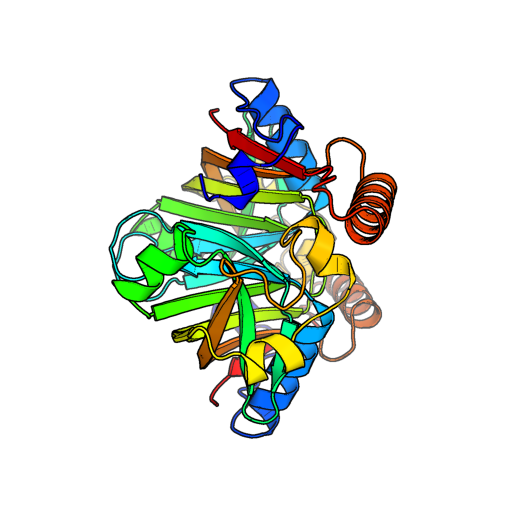1 94.44 91 LYS A O 1
ATOM 728 N N . TYR A 1 92 ? -3.123 9.492 -4.457 1 93.12 92 TYR A N 1
ATOM 729 C CA . TYR A 1 92 ? -3.561 10.367 -3.373 1 93.12 92 TYR A CA 1
ATOM 730 C C . TYR A 1 92 ? -4.969 10.008 -2.92 1 93.12 92 TYR A C 1
ATOM 732 O O . TYR A 1 92 ? -5.543 10.68 -2.061 1 93.12 92 TYR A O 1
ATOM 740 N N . ALA A 1 93 ? -5.539 9 -3.512 1 95.25 93 ALA A N 1
ATOM 741 C CA . ALA A 1 93 ? -6.906 8.625 -3.168 1 95.25 93 ALA A CA 1
ATOM 742 C C . ALA A 1 93 ? -7.148 7.137 -3.424 1 95.25 93 ALA A C 1
ATOM 744 O O . ALA A 1 93 ? -6.383 6.496 -4.145 1 95.25 93 ALA A O 1
ATOM 745 N N . GLY A 1 94 ? -8.18 6.68 -2.771 1 97.88 94 GLY A N 1
ATOM 746 C CA . GLY A 1 94 ? -8.562 5.293 -2.98 1 97.88 94 GLY A CA 1
ATOM 747 C C . GLY A 1 94 ? -7.68 4.312 -2.236 1 97.88 94 GLY A C 1
ATOM 748 O O . GLY A 1 94 ? -7.156 3.365 -2.83 1 97.88 94 GLY A O 1
ATOM 749 N N . PHE A 1 95 ? -7.465 4.605 -1.001 1 98.56 95 PHE A N 1
ATOM 750 C CA . PHE A 1 95 ? -6.77 3.67 -0.125 1 98.56 95 PHE A CA 1
ATOM 751 C C . PHE A 1 95 ? -7.758 2.756 0.59 1 98.56 95 PHE A C 1
ATOM 753 O O . PHE A 1 95 ? -8.82 3.205 1.03 1 98.56 95 PHE A O 1
ATOM 760 N N . LEU A 1 96 ? -7.383 1.512 0.695 1 98.31 96 LEU A N 1
ATOM 761 C CA . LEU A 1 96 ? -8.266 0.515 1.289 1 98.31 96 LEU A CA 1
ATOM 762 C C . LEU A 1 96 ? -7.484 -0.436 2.191 1 98.31 96 LEU A C 1
ATOM 764 O O . LEU A 1 96 ? -6.449 -0.971 1.787 1 98.31 96 LEU A O 1
ATOM 768 N N . ASN A 1 97 ? -7.934 -0.443 3.379 1 96.5 97 ASN A N 1
ATOM 769 C CA . ASN A 1 97 ? -7.434 -1.374 4.383 1 96.5 97 ASN A CA 1
ATOM 770 C C . ASN A 1 97 ? -8.453 -2.461 4.703 1 96.5 97 ASN A C 1
ATOM 772 O O . ASN A 1 97 ? -9.578 -2.162 5.109 1 96.5 97 ASN A O 1
ATOM 776 N N . ILE A 1 98 ? -8.016 -3.781 4.586 1 96.38 98 ILE A N 1
ATOM 777 C CA . ILE A 1 98 ? -8.93 -4.891 4.836 1 96.38 98 ILE A CA 1
ATOM 778 C C . ILE A 1 98 ? -8.281 -5.898 5.777 1 96.38 98 ILE A C 1
ATOM 780 O O . ILE A 1 98 ? -7.203 -6.426 5.484 1 96.38 98 ILE A O 1
ATOM 784 N N . TYR A 1 99 ? -8.969 -6.109 6.891 1 93.5 99 TYR A N 1
ATOM 785 C CA . TYR A 1 99 ? -8.664 -7.281 7.703 1 93.5 99 TYR A CA 1
ATOM 786 C C . TYR A 1 99 ? -9.547 -8.461 7.305 1 93.5 99 TYR A C 1
ATOM 788 O O . TYR A 1 99 ? -10.734 -8.289 7.031 1 93.5 99 TYR A O 1
ATOM 796 N N . GLY A 1 100 ? -8.875 -9.656 7.316 1 94.88 100 GLY A N 1
ATOM 797 C CA . GLY A 1 100 ? -9.68 -10.812 6.949 1 94.88 100 GLY A CA 1
ATOM 798 C C . GLY A 1 100 ? -9.039 -12.133 7.336 1 94.88 100 GLY A C 1
ATOM 799 O O . GLY A 1 100 ? -7.988 -12.156 7.98 1 94.88 100 GLY A O 1
ATOM 800 N N . ILE A 1 101 ? -9.789 -13.18 7.016 1 96.81 101 ILE A N 1
ATOM 801 C CA . ILE A 1 101 ? -9.352 -14.547 7.262 1 96.81 101 ILE A CA 1
ATOM 802 C C . ILE A 1 101 ? -9.117 -15.266 5.934 1 96.81 101 ILE A C 1
ATOM 804 O O . ILE A 1 101 ? -9.992 -15.258 5.059 1 96.81 101 ILE A O 1
ATOM 808 N N . ALA A 1 102 ? -7.957 -15.836 5.844 1 98 102 ALA A N 1
ATOM 809 C CA . ALA A 1 102 ? -7.578 -16.516 4.602 1 98 102 ALA A CA 1
ATOM 810 C C . ALA A 1 102 ? -7.758 -18.016 4.719 1 98 102 ALA A C 1
ATOM 812 O O . ALA A 1 102 ? -7.559 -18.594 5.793 1 98 102 ALA A O 1
ATOM 813 N N . GLU A 1 103 ? -8.109 -18.594 3.637 1 98.31 103 GLU A N 1
ATOM 814 C CA . GLU A 1 103 ? -8.203 -20.047 3.484 1 98.31 103 GLU A CA 1
ATOM 815 C C . GLU A 1 103 ? -7.531 -20.516 2.195 1 98.31 103 GLU A C 1
ATOM 817 O O . GLU A 1 103 ? -7.676 -19.875 1.15 1 98.31 103 GLU A O 1
ATOM 822 N N . ILE A 1 104 ? -6.848 -21.625 2.338 1 98.25 104 ILE A N 1
ATOM 823 C CA . ILE A 1 104 ? -6.148 -22.172 1.184 1 98.25 104 ILE A CA 1
ATOM 824 C C . ILE A 1 104 ? -6.844 -23.453 0.713 1 98.25 104 ILE A C 1
ATOM 826 O O . ILE A 1 104 ? -7.27 -24.266 1.53 1 98.25 104 ILE A O 1
ATOM 830 N N . SER A 1 105 ? -6.961 -23.594 -0.583 1 97.88 105 SER A N 1
ATOM 831 C CA . SER A 1 105 ? -7.477 -24.828 -1.17 1 97.88 105 SER A CA 1
ATOM 832 C C . SER A 1 105 ? -6.793 -25.125 -2.498 1 97.88 105 SER A C 1
ATOM 834 O O . SER A 1 105 ? -5.977 -24.344 -2.979 1 97.88 105 SER A O 1
ATOM 836 N N . GLN A 1 106 ? -7.023 -26.328 -2.971 1 97.19 106 GLN A N 1
ATOM 837 C CA . GLN A 1 106 ? -6.598 -26.719 -4.312 1 97.19 106 GLN A CA 1
ATOM 838 C C . GLN A 1 106 ? -7.781 -27.203 -5.145 1 97.19 106 GLN A C 1
ATOM 840 O O . GLN A 1 106 ? -7.668 -28.172 -5.891 1 97.19 106 GLN A O 1
ATOM 845 N N . ASP A 1 107 ? -8.852 -26.484 -4.898 1 97.19 107 ASP A N 1
ATOM 846 C CA . ASP A 1 107 ? -10.078 -26.781 -5.621 1 97.19 107 ASP A CA 1
ATOM 847 C C . ASP A 1 107 ? -9.906 -26.562 -7.121 1 97.19 107 ASP A C 1
ATOM 849 O O . ASP A 1 107 ? -9.766 -25.422 -7.574 1 97.19 107 ASP A O 1
ATOM 853 N N . LYS A 1 108 ? -10.008 -27.609 -7.922 1 97.31 108 LYS A N 1
ATOM 854 C CA . LYS A 1 108 ? -9.734 -27.547 -9.359 1 97.31 108 LYS A CA 1
ATOM 855 C C . LYS A 1 108 ? -10.781 -26.703 -10.078 1 97.31 108 LYS A C 1
ATOM 857 O O . LYS A 1 108 ? -10.461 -26 -11.047 1 97.31 108 LYS A O 1
ATOM 862 N N . GLU A 1 109 ? -11.992 -26.781 -9.664 1 97.94 109 GLU A N 1
ATOM 863 C CA . GLU A 1 109 ? -13.047 -25.984 -10.289 1 97.94 109 GLU A CA 1
ATOM 864 C C . GLU A 1 109 ? -12.82 -24.5 -10.078 1 97.94 109 GLU A C 1
ATOM 866 O O . GLU A 1 109 ? -13.023 -23.703 -11 1 97.94 109 GLU A O 1
ATOM 871 N N . LYS A 1 110 ? -12.406 -24.172 -8.867 1 98.06 110 LYS A N 1
ATOM 872 C CA . LYS A 1 110 ? -12.141 -22.75 -8.586 1 98.06 110 LYS A CA 1
ATOM 873 C C . LYS A 1 110 ? -10.906 -22.266 -9.336 1 98.06 110 LYS A C 1
ATOM 875 O O . LYS A 1 110 ? -10.883 -21.141 -9.852 1 98.06 110 LYS A O 1
ATOM 880 N N . ILE A 1 111 ? -9.852 -23.109 -9.375 1 98.25 111 ILE A N 1
ATOM 881 C CA . ILE A 1 111 ? -8.656 -22.766 -10.148 1 98.25 111 ILE A CA 1
ATOM 882 C C . ILE A 1 111 ? -9.039 -22.469 -11.594 1 98.25 111 ILE A C 1
ATOM 884 O O . ILE A 1 111 ? -8.609 -21.469 -12.172 1 98.25 111 ILE A O 1
ATOM 888 N N . LYS A 1 112 ? -9.883 -23.266 -12.172 1 97.69 112 LYS A N 1
ATOM 889 C CA . LYS A 1 112 ? -10.328 -23.078 -13.547 1 97.69 112 LYS A CA 1
ATOM 890 C C . LYS A 1 112 ? -11.102 -21.766 -13.695 1 97.69 112 LYS A C 1
ATOM 892 O O . LYS A 1 112 ? -10.906 -21.047 -14.672 1 97.69 112 LYS A O 1
ATOM 897 N N . GLU A 1 113 ? -11.945 -21.547 -12.734 1 98 113 GLU A N 1
ATOM 898 C CA . GLU A 1 113 ? -12.734 -20.312 -12.758 1 98 113 GLU A CA 1
ATOM 899 C C . GLU A 1 113 ? -11.836 -19.078 -12.742 1 98 113 GLU A C 1
ATOM 901 O O . GLU A 1 113 ? -12.125 -18.094 -13.414 1 98 113 GLU A O 1
ATOM 906 N N . LEU A 1 114 ? -10.758 -19.125 -12 1 98.12 114 LEU A N 1
ATOM 907 C CA . LEU A 1 114 ? -9.906 -17.969 -11.75 1 98.12 114 LEU A CA 1
ATOM 908 C C . LEU A 1 114 ? -8.773 -17.906 -12.773 1 98.12 114 LEU A C 1
ATOM 910 O O . LEU A 1 114 ? -8.062 -16.906 -12.852 1 98.12 114 LEU A O 1
ATOM 914 N N . TRP A 1 115 ? -8.578 -18.844 -13.594 1 97.88 115 TRP A N 1
ATOM 915 C CA . TRP A 1 115 ? -7.434 -18.984 -14.484 1 97.88 115 TRP A CA 1
ATOM 916 C C . TRP A 1 115 ? -7.453 -17.906 -15.57 1 97.88 115 TRP A C 1
ATOM 918 O O . TRP A 1 115 ? -8.508 -17.609 -16.141 1 97.88 115 TRP A O 1
ATOM 928 N N . GLU A 1 116 ? -6.332 -17.375 -15.789 1 96.44 116 GLU A N 1
ATOM 929 C CA . GLU A 1 116 ? -6.055 -16.5 -16.922 1 96.44 116 GLU A CA 1
ATOM 930 C C . GLU A 1 116 ? -4.848 -16.984 -17.719 1 96.44 116 GLU A C 1
ATOM 932 O O . GLU A 1 116 ? -3.855 -17.422 -17.141 1 96.44 116 GLU A O 1
ATOM 937 N N . PRO A 1 117 ? -4.867 -16.859 -19.062 1 94.75 117 PRO A N 1
ATOM 938 C CA . PRO A 1 117 ? -3.799 -17.391 -19.906 1 94.75 117 PRO A CA 1
ATOM 939 C C . PRO A 1 117 ? -2.422 -16.844 -19.531 1 94.75 117 PRO A C 1
ATOM 941 O O . PRO A 1 117 ? -1.423 -17.562 -19.625 1 94.75 117 PRO A O 1
ATOM 944 N N . ILE A 1 118 ? -2.354 -15.672 -19.094 1 94.06 118 ILE A N 1
ATOM 945 C CA . ILE A 1 118 ? -1.079 -15.031 -18.797 1 94.06 118 ILE A CA 1
ATOM 946 C C . ILE A 1 118 ? -0.401 -15.766 -17.641 1 94.06 118 ILE A C 1
ATOM 948 O O . ILE A 1 118 ? 0.822 -15.711 -17.484 1 94.06 118 ILE A O 1
ATOM 952 N N . LEU A 1 119 ? -1.178 -16.453 -16.797 1 94.81 119 LEU A N 1
ATOM 953 C CA . LEU A 1 119 ? -0.671 -17.141 -15.617 1 94.81 119 LEU A CA 1
ATOM 954 C C . LEU A 1 119 ? 0.231 -18.312 -16 1 94.81 119 LEU A C 1
ATOM 956 O O . LEU A 1 119 ? 0.995 -18.812 -15.18 1 94.81 119 LEU A O 1
ATOM 960 N N . LYS A 1 120 ? 0.174 -18.703 -17.219 1 94.06 120 LYS A N 1
ATOM 961 C CA . LYS A 1 120 ? 1.006 -19.797 -17.688 1 94.06 120 LYS A CA 1
ATOM 962 C C . LYS A 1 120 ? 2.484 -19.422 -17.672 1 94.06 120 LYS A C 1
ATOM 964 O O . LYS A 1 120 ? 3.354 -20.281 -17.75 1 94.06 120 LYS A O 1
ATOM 969 N N . THR A 1 121 ? 2.766 -18.188 -17.625 1 92.19 121 THR A N 1
ATOM 970 C CA . THR A 1 121 ? 4.141 -17.719 -17.469 1 92.19 121 THR A CA 1
ATOM 971 C C . THR A 1 121 ? 4.758 -18.281 -16.188 1 92.19 121 THR A C 1
ATOM 973 O O . THR A 1 121 ? 5.941 -18.625 -16.156 1 92.19 121 THR A O 1
ATOM 976 N N . TRP A 1 122 ? 3.969 -18.375 -15.078 1 91.94 122 TRP A N 1
ATOM 977 C CA . TRP A 1 122 ? 4.465 -18.812 -13.773 1 91.94 122 TRP A CA 1
ATOM 978 C C . TRP A 1 122 ? 4.109 -20.266 -13.508 1 91.94 122 TRP A C 1
ATOM 980 O O . TRP A 1 122 ? 4.906 -21 -12.93 1 91.94 122 TRP A O 1
ATOM 990 N N . PHE A 1 123 ? 2.926 -20.5 -13.945 1 94.12 123 PHE A N 1
ATOM 991 C CA . PHE A 1 123 ? 2.457 -21.891 -13.844 1 94.12 123 PHE A CA 1
ATOM 992 C C . PHE A 1 123 ? 2.508 -22.578 -15.203 1 94.12 123 PHE A C 1
ATOM 994 O O . PHE A 1 123 ? 1.481 -22.719 -15.867 1 94.12 123 PHE A O 1
ATOM 1001 N N . THR A 1 124 ? 3.646 -23.109 -15.508 1 92 124 THR A N 1
ATOM 1002 C CA . THR A 1 124 ? 4.043 -23.453 -16.875 1 92 124 THR A CA 1
ATOM 1003 C C . THR A 1 124 ? 3.293 -24.688 -17.359 1 92 124 THR A C 1
ATOM 1005 O O . THR A 1 124 ? 3.215 -24.953 -18.562 1 92 124 THR A O 1
ATOM 1008 N N . GLU A 1 125 ? 2.723 -25.438 -16.484 1 93.75 125 GLU A N 1
ATOM 1009 C CA . GLU A 1 125 ? 1.97 -26.625 -16.891 1 93.75 125 GLU A CA 1
ATOM 1010 C C . GLU A 1 125 ? 0.497 -26.297 -17.109 1 93.75 125 GLU A C 1
ATOM 1012 O O . GLU A 1 125 ? -0.322 -27.188 -17.328 1 93.75 125 GLU A O 1
ATOM 1017 N N . GLY A 1 126 ? 0.19 -25 -17.031 1 94.12 126 GLY A N 1
ATOM 1018 C CA . GLY A 1 126 ? -1.165 -24.547 -17.312 1 94.12 126 GLY A CA 1
ATOM 1019 C C . GLY A 1 126 ? -2.096 -24.672 -16.109 1 94.12 126 GLY A C 1
ATOM 1020 O O . GLY A 1 126 ? -1.646 -24.703 -14.969 1 94.12 126 GLY A O 1
ATOM 1021 N N . GLU A 1 127 ? -3.355 -24.672 -16.406 1 95.12 127 GLU A N 1
ATOM 1022 C CA . GLU A 1 127 ? -4.391 -24.641 -15.375 1 95.12 127 GLU A CA 1
ATOM 1023 C C . GLU A 1 127 ? -4.344 -25.906 -14.516 1 95.12 127 GLU A C 1
ATOM 1025 O O . GLU A 1 127 ? -4.855 -25.906 -13.391 1 95.12 127 GLU A O 1
ATOM 1030 N N . ASP A 1 128 ? -3.658 -26.906 -15.039 1 95.56 128 ASP A N 1
ATOM 1031 C CA . ASP A 1 128 ? -3.561 -28.172 -14.305 1 95.56 128 ASP A CA 1
ATOM 1032 C C . ASP A 1 128 ? -2.242 -28.266 -13.539 1 95.56 128 ASP A C 1
ATOM 1034 O O . ASP A 1 128 ? -1.921 -29.297 -12.961 1 95.56 128 ASP A O 1
ATOM 1038 N N . ASP A 1 129 ? -1.479 -27.219 -13.57 1 95.5 129 ASP A N 1
ATOM 1039 C CA . ASP A 1 129 ? -0.229 -27.203 -12.812 1 95.5 129 ASP A CA 1
ATOM 1040 C C . ASP A 1 129 ? -0.463 -27.562 -11.352 1 95.5 129 ASP A C 1
ATOM 1042 O O . ASP A 1 129 ? -1.271 -26.922 -10.672 1 95.5 129 ASP A O 1
ATOM 1046 N N . PRO A 1 130 ? 0.193 -28.609 -10.852 1 95.44 130 PRO A N 1
ATOM 1047 C CA . PRO A 1 130 ? -0.065 -29.109 -9.492 1 95.44 130 PRO A CA 1
ATOM 1048 C C . PRO A 1 130 ? 0.387 -28.125 -8.414 1 95.44 130 PRO A C 1
ATOM 1050 O O . PRO A 1 130 ? 0.034 -28.281 -7.242 1 95.44 130 PRO A O 1
ATOM 1053 N N . ARG A 1 131 ? 1.118 -27.141 -8.766 1 94.75 131 ARG A N 1
ATOM 1054 C CA . ARG A 1 131 ? 1.633 -26.172 -7.801 1 94.75 131 ARG A CA 1
ATOM 1055 C C . ARG A 1 131 ? 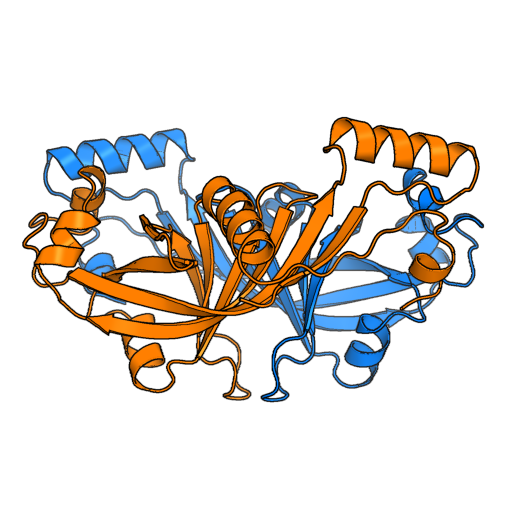0.586 -25.109 -7.48 1 94.75 131 ARG A C 1
ATOM 1057 O O . ARG A 1 131 ? 0.73 -24.359 -6.508 1 94.75 131 ARG A O 1
ATOM 1064 N N . ILE A 1 132 ? -0.494 -25.047 -8.227 1 97.44 132 ILE A N 1
ATOM 1065 C CA . ILE A 1 132 ? -1.476 -23.969 -8.07 1 97.44 132 ILE A CA 1
ATOM 1066 C C . ILE A 1 132 ? -2.307 -24.219 -6.812 1 97.44 132 ILE A C 1
ATOM 1068 O O . ILE A 1 132 ? -2.773 -25.328 -6.578 1 97.44 132 ILE A O 1
ATOM 1072 N N . SER A 1 133 ? -2.398 -23.172 -6.043 1 97.94 133 SER A N 1
ATOM 1073 C CA . SER A 1 133 ? -3.387 -23.125 -4.973 1 97.94 133 SER A CA 1
ATOM 1074 C C . SER A 1 133 ? -4.234 -21.859 -5.055 1 97.94 133 SER A C 1
ATOM 1076 O O . SER A 1 133 ? -3.85 -20.891 -5.715 1 97.94 133 SER A O 1
ATOM 1078 N N . VAL A 1 134 ? -5.414 -21.969 -4.422 1 98.44 134 VAL A N 1
ATOM 1079 C CA . VAL A 1 134 ? -6.34 -20.844 -4.305 1 98.44 134 VAL A CA 1
ATOM 1080 C C . VAL A 1 134 ? -6.289 -20.281 -2.889 1 98.44 134 VAL A C 1
ATOM 1082 O O . VAL A 1 134 ? -6.289 -21.031 -1.912 1 98.44 134 VAL A O 1
ATOM 1085 N N . VAL A 1 135 ? -6.125 -19 -2.799 1 98.62 135 VAL A N 1
ATOM 1086 C CA . VAL A 1 135 ? -6.246 -18.312 -1.516 1 98.62 135 VAL A CA 1
ATOM 1087 C C . VAL A 1 135 ? -7.504 -17.453 -1.51 1 98.62 135 VAL A C 1
ATOM 1089 O O . VAL A 1 135 ? -7.648 -16.547 -2.338 1 98.62 135 VAL A O 1
ATOM 1092 N N . LYS A 1 136 ? -8.375 -17.781 -0.654 1 98.81 136 LYS A N 1
ATOM 1093 C CA . LYS A 1 136 ? -9.57 -16.984 -0.413 1 98.81 136 LYS A CA 1
ATOM 1094 C C . LYS A 1 136 ? -9.414 -16.125 0.844 1 98.81 136 LYS A C 1
ATOM 1096 O O . LYS A 1 136 ? -9 -16.625 1.891 1 98.81 136 LYS A O 1
ATOM 1101 N N . VAL A 1 137 ? -9.719 -14.867 0.762 1 98.56 137 VAL A N 1
ATOM 1102 C CA . VAL A 1 137 ? -9.742 -14.016 1.946 1 98.56 137 VAL A CA 1
ATOM 1103 C C . VAL A 1 137 ? -11.156 -13.492 2.184 1 98.56 137 VAL A C 1
ATOM 1105 O O . VAL A 1 137 ? -11.734 -12.844 1.312 1 98.56 137 VAL A O 1
ATOM 1108 N N . GLU A 1 138 ? -11.664 -13.836 3.258 1 97.81 138 GLU A N 1
ATOM 1109 C CA . GLU A 1 138 ? -12.938 -13.273 3.711 1 97.81 138 GLU A CA 1
ATOM 1110 C C . GLU A 1 138 ? -12.727 -12.039 4.578 1 97.81 138 GLU A C 1
ATOM 1112 O O . GLU A 1 138 ? -12.156 -12.133 5.668 1 97.81 138 GLU A O 1
ATOM 1117 N N . PRO A 1 139 ? -13.25 -10.93 4.09 1 96.62 139 PRO A N 1
ATOM 1118 C CA . PRO A 1 139 ? -13.047 -9.711 4.879 1 96.62 139 PRO A CA 1
ATOM 1119 C C . PRO A 1 139 ? -13.883 -9.695 6.16 1 96.62 139 PRO A C 1
ATOM 1121 O O . PRO A 1 139 ? -15.008 -10.188 6.172 1 96.62 139 PRO A O 1
ATOM 1124 N N . SER A 1 140 ? -13.344 -9.164 7.184 1 91.5 140 SER A N 1
ATOM 1125 C CA . SER A 1 140 ? -14.062 -8.969 8.438 1 91.5 140 SER A CA 1
ATOM 1126 C C . SER A 1 140 ? -14.312 -7.488 8.711 1 91.5 140 SER A C 1
ATOM 1128 O O . SER A 1 140 ? -15.422 -7.098 9.086 1 91.5 140 SER A O 1
ATOM 1130 N N . GLU A 1 141 ? -13.375 -6.676 8.555 1 91.81 141 GLU A N 1
ATOM 1131 C CA . GLU A 1 141 ? -13.453 -5.227 8.727 1 91.81 141 GLU A CA 1
ATOM 1132 C C . GLU A 1 141 ? -12.508 -4.508 7.762 1 91.81 141 GLU A C 1
ATOM 1134 O O . GLU A 1 141 ? -11.555 -5.105 7.262 1 91.81 141 GLU A O 1
ATOM 1139 N N . GLY A 1 142 ? -12.938 -3.236 7.527 1 94.88 142 GLY A N 1
ATOM 1140 C CA . GLY A 1 142 ? -12.086 -2.445 6.652 1 94.88 142 GLY A CA 1
ATOM 1141 C C . GLY A 1 142 ? -12.188 -0.954 6.914 1 94.88 142 GLY A C 1
ATOM 1142 O O . GLY A 1 142 ? -12.969 -0.518 7.758 1 94.88 142 GLY A O 1
ATOM 1143 N N . TYR A 1 143 ? -11.398 -0.229 6.332 1 96.81 143 TYR A N 1
ATOM 1144 C CA . TYR A 1 143 ? -11.367 1.229 6.355 1 96.81 143 TYR A CA 1
ATOM 1145 C C . TYR A 1 143 ? -10.922 1.788 5.012 1 96.81 143 TYR A C 1
ATOM 1147 O O . TYR A 1 143 ? -10.062 1.205 4.34 1 96.81 143 TYR A O 1
ATOM 1155 N N . TYR A 1 144 ? -11.555 2.857 4.625 1 97.94 144 TYR A N 1
ATOM 1156 C CA . TYR A 1 144 ? -11.195 3.422 3.33 1 97.94 144 TYR A CA 1
ATOM 1157 C C . TYR A 1 144 ? -10.898 4.91 3.447 1 97.94 144 TYR A C 1
ATOM 1159 O O . TYR A 1 144 ? -11.375 5.578 4.371 1 97.94 144 TYR A O 1
ATOM 1167 N N . TRP A 1 145 ? -10.031 5.465 2.594 1 97.56 145 TRP A N 1
ATOM 1168 C CA . TRP A 1 145 ? -9.766 6.879 2.342 1 97.56 145 TRP A CA 1
ATOM 1169 C C . TRP A 1 145 ? -9.938 7.211 0.864 1 97.56 145 TRP A C 1
ATOM 1171 O O . TRP A 1 145 ? -9.281 6.617 0.006 1 97.56 145 TRP A O 1
ATOM 1181 N N . ASP A 1 146 ? -10.773 8.141 0.574 1 97.5 146 ASP A N 1
ATOM 1182 C CA . ASP A 1 146 ? -11.086 8.469 -0.814 1 97.5 146 ASP A CA 1
ATOM 1183 C C . ASP A 1 146 ? -11.43 9.945 -0.963 1 97.5 146 ASP A C 1
ATOM 1185 O O . ASP A 1 146 ? -11.211 10.742 -0.041 1 97.5 146 ASP A O 1
ATOM 1189 N N . ASN A 1 147 ? -11.828 10.336 -2.203 1 96.75 147 ASN A N 1
ATOM 1190 C CA . ASN A 1 147 ? -12.398 11.648 -2.484 1 96.75 147 ASN A CA 1
ATOM 1191 C C . ASN A 1 147 ? -13.883 11.555 -2.805 1 96.75 147 ASN A C 1
ATOM 1193 O O . ASN A 1 147 ? -14.328 10.602 -3.449 1 96.75 147 ASN A O 1
ATOM 1197 N N . LYS A 1 148 ? -14.578 12.578 -2.402 1 95.12 148 LYS A N 1
ATOM 1198 C CA . LYS A 1 148 ? -16.016 12.609 -2.672 1 95.12 148 LYS A CA 1
ATOM 1199 C C . LYS A 1 148 ? -16.297 12.805 -4.16 1 95.12 148 LYS A C 1
ATOM 1201 O O . LYS A 1 148 ? -17.203 12.188 -4.715 1 95.12 148 LYS A O 1
ATOM 1206 N N . HIS A 1 149 ? -15.43 13.703 -4.797 1 95.12 149 HIS A N 1
ATOM 1207 C CA . HIS A 1 149 ? -15.773 14.102 -6.156 1 95.12 149 HIS A CA 1
ATOM 1208 C C . HIS A 1 149 ? -14.586 13.93 -7.098 1 95.12 149 HIS A C 1
ATOM 1210 O O . HIS A 1 149 ? -14.508 14.602 -8.133 1 95.12 149 HIS A O 1
ATOM 1216 N N . GLY A 1 150 ? -13.664 13.18 -6.715 1 93.94 150 GLY A N 1
ATOM 1217 C CA . GLY A 1 150 ? -12.555 12.867 -7.594 1 93.94 150 GLY A CA 1
ATOM 1218 C C . GLY A 1 150 ? -11.359 13.781 -7.406 1 93.94 150 GLY A C 1
ATOM 1219 O O . GLY A 1 150 ? -11.43 14.75 -6.648 1 93.94 150 GLY A O 1
ATOM 1220 N N . ALA A 1 151 ? -10.312 13.469 -8.109 1 92.69 151 ALA A N 1
ATOM 1221 C CA . ALA A 1 151 ? -9 14.078 -7.887 1 92.69 151 ALA A CA 1
ATOM 1222 C C . ALA A 1 151 ? -9.008 15.547 -8.32 1 92.69 151 ALA A C 1
ATOM 1224 O O . ALA A 1 151 ? -8.398 16.391 -7.664 1 92.69 151 ALA A O 1
ATOM 1225 N N . VAL A 1 152 ? -9.617 15.844 -9.391 1 94.19 152 VAL A N 1
ATOM 1226 C CA . VAL A 1 152 ? -9.617 17.203 -9.914 1 94.19 152 VAL A CA 1
ATOM 1227 C C . VAL A 1 152 ? -10.297 18.141 -8.922 1 94.19 152 VAL A C 1
ATOM 1229 O O . VAL A 1 152 ? -9.75 19.188 -8.57 1 94.19 152 VAL A O 1
ATOM 1232 N N . VAL A 1 153 ? -11.43 17.797 -8.469 1 95.69 153 VAL A N 1
ATOM 1233 C CA . VAL A 1 153 ? -12.156 18.609 -7.508 1 95.69 153 VAL A CA 1
ATOM 1234 C C . VAL A 1 153 ? -11.375 18.703 -6.203 1 95.69 153 VAL A C 1
ATOM 1236 O O . VAL A 1 153 ? -11.312 19.766 -5.574 1 95.69 153 VAL A O 1
ATOM 1239 N N . ALA A 1 154 ? -10.82 17.531 -5.758 1 93.56 154 ALA A N 1
ATOM 1240 C CA . ALA A 1 154 ? -10.016 17.516 -4.539 1 93.56 154 ALA A CA 1
ATOM 1241 C C . ALA A 1 154 ? -8.867 18.516 -4.621 1 93.56 154 ALA A C 1
ATOM 1243 O O . ALA A 1 154 ? -8.656 19.297 -3.697 1 93.56 154 ALA A O 1
ATOM 1244 N N . PHE A 1 155 ? -8.109 18.5 -5.711 1 94 155 PHE A N 1
ATOM 1245 C CA . PHE A 1 155 ? -6.969 19.391 -5.883 1 94 155 PHE A CA 1
ATOM 1246 C C . PHE A 1 155 ? -7.426 20.844 -5.949 1 94 155 PHE A C 1
ATOM 1248 O O . PHE A 1 155 ? -6.812 21.719 -5.34 1 94 155 PHE A O 1
ATOM 1255 N N . ALA A 1 156 ? -8.484 21.125 -6.684 1 95.38 156 ALA A N 1
ATOM 1256 C CA . ALA A 1 156 ? -9.008 22.484 -6.777 1 95.38 156 ALA A CA 1
ATOM 1257 C C . ALA A 1 156 ? -9.414 23.016 -5.406 1 95.38 156 ALA A C 1
ATOM 1259 O O . ALA A 1 156 ? -9.109 24.156 -5.059 1 95.38 156 ALA A O 1
ATOM 1260 N N . LYS A 1 157 ? -10.07 22.203 -4.648 1 93.38 157 LYS A N 1
ATOM 1261 C CA . LYS A 1 157 ? -10.492 22.594 -3.311 1 93.38 157 LYS A CA 1
ATOM 1262 C C . LYS A 1 157 ? -9.289 22.891 -2.418 1 93.38 157 LYS A C 1
ATOM 1264 O O . LYS A 1 157 ? -9.281 23.891 -1.689 1 93.38 157 LYS A O 1
ATOM 1269 N N . GLN A 1 158 ? -8.359 22.047 -2.449 1 92.62 158 GLN A N 1
ATOM 1270 C CA . GLN A 1 158 ? -7.152 22.25 -1.656 1 92.62 158 GLN A CA 1
ATOM 1271 C C . GLN A 1 158 ? -6.457 23.562 -2.047 1 92.62 158 GLN A C 1
ATOM 1273 O O . GLN A 1 158 ? -6.027 24.328 -1.181 1 92.62 158 GLN A O 1
ATOM 1278 N N . ALA A 1 159 ? -6.355 23.812 -3.344 1 94.38 159 ALA A N 1
ATOM 1279 C CA . ALA A 1 159 ? -5.707 25.031 -3.828 1 94.38 159 ALA A CA 1
ATOM 1280 C C . ALA A 1 159 ? -6.465 26.266 -3.373 1 94.38 159 ALA A C 1
ATOM 1282 O O . ALA A 1 159 ? -5.859 27.234 -2.895 1 94.38 159 ALA A O 1
ATOM 1283 N N . ILE A 1 160 ? -7.746 26.281 -3.523 1 94.69 160 ILE A N 1
ATOM 1284 C CA . ILE A 1 160 ? -8.57 27.406 -3.086 1 94.69 160 ILE A CA 1
ATOM 1285 C C . ILE A 1 160 ? -8.453 27.578 -1.573 1 94.69 160 ILE A C 1
ATOM 1287 O O . ILE A 1 160 ? -8.328 28.688 -1.075 1 94.69 160 ILE A O 1
ATOM 1291 N N . GLY A 1 161 ? -8.547 26.469 -0.865 1 91.12 161 GLY A N 1
ATOM 1292 C CA . GLY A 1 161 ? -8.398 26.516 0.581 1 91.12 161 GLY A CA 1
ATOM 1293 C C . GLY A 1 161 ? -7.082 27.141 1.021 1 91.12 161 GLY A C 1
ATOM 1294 O O . GLY A 1 161 ? -7.051 27.938 1.965 1 91.12 161 GLY A O 1
ATOM 1295 N N . ALA A 1 162 ? -6.062 26.75 0.345 1 92.19 162 ALA A N 1
ATOM 1296 C CA . ALA A 1 162 ? -4.742 27.281 0.667 1 92.19 162 ALA A CA 1
ATOM 1297 C C . ALA A 1 162 ? -4.699 28.797 0.471 1 92.19 162 ALA A C 1
ATOM 1299 O O . ALA A 1 162 ? -4.066 29.516 1.253 1 92.19 162 ALA A O 1
ATOM 1300 N N . ILE A 1 163 ? -5.301 29.234 -0.568 1 93.62 163 ILE A N 1
ATOM 1301 C CA . ILE A 1 163 ? -5.348 30.672 -0.87 1 93.62 163 ILE A CA 1
ATOM 1302 C C . ILE A 1 163 ? -6.145 31.391 0.208 1 93.62 163 ILE A C 1
ATOM 1304 O O . ILE A 1 163 ? -5.711 32.438 0.716 1 93.62 163 ILE A O 1
ATOM 1308 N N . LEU A 1 164 ? -7.246 30.812 0.688 1 91.94 164 LEU A N 1
ATOM 1309 C CA . LEU A 1 164 ? -8.18 31.453 1.61 1 91.94 164 LEU A CA 1
ATOM 1310 C C . LEU A 1 164 ? -7.758 31.219 3.057 1 91.94 164 LEU A C 1
ATOM 1312 O O . LEU A 1 164 ? -8.25 31.891 3.967 1 91.94 164 LEU A O 1
ATOM 1316 N N . GLY A 1 165 ? -6.934 30.297 3.213 1 87.31 165 GLY A N 1
ATOM 1317 C CA . GLY A 1 165 ? -6.59 29.922 4.574 1 87.31 165 GLY A CA 1
ATOM 1318 C C . GLY A 1 165 ? -7.719 29.203 5.297 1 87.31 165 GLY A C 1
ATOM 1319 O O . GLY A 1 165 ? -7.969 29.469 6.477 1 87.31 165 GLY A O 1
ATOM 1320 N N . LYS A 1 166 ? -8.43 28.406 4.516 1 89 166 LYS A N 1
ATOM 1321 C CA . LYS A 1 166 ? -9.516 27.594 5.023 1 89 166 LYS A CA 1
ATOM 1322 C C . LYS A 1 166 ? -9.367 26.141 4.562 1 89 166 LYS A C 1
ATOM 1324 O O . LYS A 1 166 ? -8.844 25.875 3.48 1 89 166 LYS A O 1
ATOM 1329 N N . THR A 1 167 ? -9.828 25.281 5.461 1 88.62 167 THR A N 1
ATOM 1330 C CA . THR A 1 167 ? -9.758 23.875 5.09 1 88.62 167 THR A CA 1
ATOM 1331 C C . THR A 1 167 ? -10.898 23.5 4.141 1 88.62 167 THR A C 1
ATOM 1333 O O . THR A 1 167 ? -12.047 23.344 4.57 1 88.62 167 THR A O 1
ATOM 1336 N N . LEU A 1 168 ? -10.555 23.453 2.93 1 88.44 168 LEU A N 1
ATOM 1337 C CA . LEU A 1 168 ? -11.422 22.906 1.896 1 88.44 168 LEU A CA 1
ATOM 1338 C C . LEU A 1 168 ? -10.867 21.594 1.36 1 88.44 168 LEU A C 1
ATOM 1340 O O . LEU A 1 168 ? -9.891 21.578 0.607 1 88.44 168 LEU A O 1
ATOM 1344 N N . ASP A 1 169 ? -11.422 20.516 1.838 1 87.69 169 ASP A N 1
ATOM 1345 C CA . ASP A 1 169 ? -10.883 19.188 1.594 1 87.69 169 ASP A CA 1
ATOM 1346 C C . ASP A 1 169 ? -11.977 18.234 1.104 1 87.69 169 ASP A C 1
ATOM 1348 O O . ASP A 1 169 ? -13.023 18.094 1.746 1 87.69 169 ASP A O 1
ATOM 1352 N N . ASP A 1 170 ? -11.789 17.625 0.018 1 92.62 170 ASP A N 1
ATOM 1353 C CA . ASP A 1 170 ? -12.773 16.766 -0.624 1 92.62 170 ASP A CA 1
ATOM 1354 C C . ASP A 1 170 ? -12.672 15.336 -0.094 1 92.62 170 ASP A C 1
ATOM 1356 O O . ASP A 1 170 ? -13.336 14.43 -0.604 1 92.62 170 ASP A O 1
ATOM 1360 N N . SER A 1 171 ? -11.891 15.109 0.907 1 93.06 171 SER A N 1
ATOM 1361 C CA . SER A 1 171 ? -11.625 13.766 1.403 1 93.06 171 SER A CA 1
ATOM 1362 C C . SER A 1 171 ? -12.867 13.148 2.041 1 93.06 171 SER A C 1
ATOM 1364 O O . SER A 1 171 ? -13.719 13.875 2.57 1 93.06 171 SER A O 1
ATOM 1366 N N . ILE A 1 172 ? -13.039 11.898 1.928 1 95.25 172 ILE A N 1
ATOM 1367 C CA . ILE A 1 172 ? -14.016 11.078 2.637 1 95.25 172 ILE A CA 1
ATOM 1368 C C . ILE A 1 172 ? -13.352 9.789 3.119 1 95.25 172 ILE A C 1
ATOM 1370 O O . ILE A 1 172 ? -12.531 9.195 2.408 1 95.25 172 ILE A O 1
ATOM 1374 N N . GLU A 1 173 ? -13.602 9.406 4.375 1 96.25 173 GLU A N 1
ATOM 1375 C CA . GLU A 1 173 ? -13.07 8.172 4.938 1 96.25 173 GLU A CA 1
ATOM 1376 C C . GLU A 1 173 ? -14.062 7.523 5.902 1 96.25 173 GLU A C 1
ATOM 1378 O O . GLU A 1 173 ? -15.031 8.156 6.316 1 96.25 173 GLU A O 1
ATOM 1383 N N . GLY A 1 174 ? -13.82 6.188 6.148 1 96.44 174 GLY A N 1
ATOM 1384 C CA . GLY A 1 174 ? -14.703 5.57 7.121 1 96.44 174 GLY A CA 1
ATOM 1385 C C . GLY A 1 174 ? -14.516 4.07 7.234 1 96.44 174 GLY A C 1
ATOM 1386 O O . GLY A 1 174 ? -13.805 3.467 6.426 1 96.44 174 GLY A O 1
ATOM 1387 N N . GLN A 1 175 ? -15.164 3.562 8.227 1 96.88 175 GLN A N 1
ATOM 1388 C CA . GLN A 1 175 ? -15.148 2.125 8.477 1 96.88 175 GLN A CA 1
ATOM 1389 C C . GLN A 1 175 ? -16.031 1.382 7.473 1 96.88 175 GLN A C 1
ATOM 1391 O O . GLN A 1 175 ? -17.047 1.903 7.027 1 96.88 175 GLN A O 1
ATOM 1396 N N . LEU A 1 176 ? -15.508 0.264 7.156 1 96.69 176 LEU A N 1
ATOM 1397 C CA . LEU A 1 176 ? -16.266 -0.668 6.328 1 96.69 176 LEU A CA 1
ATOM 1398 C C . LEU A 1 176 ? -16.656 -1.911 7.125 1 96.69 176 LEU A C 1
ATOM 1400 O O . LEU A 1 176 ? -15.781 -2.619 7.637 1 96.69 176 LEU A O 1
ATOM 1404 N N . THR A 1 177 ? -17.953 -2.113 7.277 1 93.19 177 THR A N 1
ATOM 1405 C CA . THR A 1 177 ? -18.453 -3.299 7.969 1 93.19 177 THR A CA 1
ATOM 1406 C C . THR A 1 177 ? -19.25 -4.188 7.02 1 93.19 177 THR A C 1
ATOM 1408 O O . THR A 1 177 ? -20.312 -3.799 6.547 1 93.19 177 THR A O 1
ATOM 1411 N N . VAL A 1 178 ? -18.688 -5.316 6.805 1 88.44 178 VAL A N 1
ATOM 1412 C CA . VAL A 1 178 ? -19.312 -6.215 5.84 1 88.44 178 VAL A CA 1
ATOM 1413 C C . VAL A 1 178 ? -20.188 -7.227 6.57 1 88.44 178 VAL A C 1
ATOM 1415 O O . VAL A 1 178 ? -19.922 -7.574 7.723 1 88.44 178 VAL A O 1
ATOM 1418 N N . MET B 1 1 ? 12.484 -19.766 -1.094 1 55.97 1 MET B N 1
ATOM 1419 C CA . MET B 1 1 ? 12.109 -19.531 -2.484 1 55.97 1 MET B CA 1
ATOM 1420 C C . MET B 1 1 ? 11.172 -20.625 -2.984 1 55.97 1 MET B C 1
ATOM 1422 O O . MET B 1 1 ? 11.398 -21.812 -2.725 1 55.97 1 MET B O 1
ATOM 1426 N N . ASP B 1 2 ? 9.961 -20.172 -3.504 1 70.81 2 ASP B N 1
ATOM 1427 C CA . ASP B 1 2 ? 9.031 -21.203 -3.959 1 70.81 2 ASP B CA 1
ATOM 1428 C C . ASP B 1 2 ? 9.445 -21.75 -5.32 1 70.81 2 ASP B C 1
ATOM 1430 O O . ASP B 1 2 ? 10.469 -21.359 -5.871 1 70.81 2 ASP B O 1
ATOM 1434 N N . SER B 1 3 ? 8.852 -22.859 -5.715 1 72.06 3 SER B N 1
ATOM 1435 C CA . SER B 1 3 ? 9.195 -23.594 -6.934 1 72.06 3 SER B CA 1
ATOM 1436 C C . SER B 1 3 ? 9.164 -22.688 -8.156 1 72.06 3 SER B C 1
ATOM 1438 O O . SER B 1 3 ? 9.883 -22.922 -9.125 1 72.06 3 SER B O 1
ATOM 1440 N N . ILE B 1 4 ? 8.414 -21.625 -8.109 1 72.69 4 ILE B N 1
ATOM 1441 C CA . ILE B 1 4 ? 8.305 -20.703 -9.234 1 72.69 4 ILE B CA 1
ATOM 1442 C C . ILE B 1 4 ? 9.594 -19.906 -9.375 1 72.69 4 ILE B C 1
ATOM 1444 O O . ILE B 1 4 ? 10.117 -19.75 -10.477 1 72.69 4 ILE B O 1
ATOM 1448 N N . ASN B 1 5 ? 10.047 -19.453 -8.25 1 67.94 5 ASN B N 1
ATOM 1449 C CA . ASN B 1 5 ? 11.289 -18.703 -8.258 1 67.94 5 ASN B CA 1
ATOM 1450 C C . ASN B 1 5 ? 12.477 -19.562 -8.664 1 67.94 5 ASN B C 1
ATOM 1452 O O . ASN B 1 5 ? 13.391 -19.094 -9.344 1 67.94 5 ASN B O 1
ATOM 1456 N N . GLN B 1 6 ? 12.391 -20.797 -8.289 1 68.56 6 GLN B N 1
ATOM 1457 C CA . GLN B 1 6 ? 13.492 -21.719 -8.578 1 68.56 6 GLN B CA 1
ATOM 1458 C C . GLN B 1 6 ? 13.562 -22.047 -10.07 1 68.56 6 GLN B C 1
ATOM 1460 O O . GLN B 1 6 ? 14.641 -22.328 -10.602 1 68.56 6 GLN B O 1
ATOM 1465 N N . ASN B 1 7 ? 12.438 -21.906 -10.734 1 67.31 7 ASN B N 1
ATOM 1466 C CA . ASN B 1 7 ? 12.383 -22.328 -12.133 1 67.31 7 ASN B CA 1
ATOM 1467 C C . ASN B 1 7 ? 12.656 -21.156 -13.078 1 67.31 7 ASN B C 1
ATOM 1469 O O . ASN B 1 7 ? 12.633 -21.328 -14.297 1 67.31 7 ASN B O 1
ATOM 1473 N N . GLN B 1 8 ? 12.953 -20.031 -12.445 1 70.56 8 GLN B N 1
ATOM 1474 C CA . GLN B 1 8 ? 13.195 -18.875 -13.297 1 70.56 8 GLN B CA 1
ATOM 1475 C C . GLN B 1 8 ? 14.648 -18.828 -13.766 1 70.56 8 GLN B C 1
ATOM 1477 O O . GLN B 1 8 ? 15.57 -18.922 -12.953 1 70.56 8 GLN B O 1
ATOM 1482 N N . PRO B 1 9 ? 14.805 -18.828 -15.07 1 70.94 9 PRO B N 1
ATOM 1483 C CA . PRO B 1 9 ? 16.172 -18.75 -15.594 1 70.94 9 PRO B CA 1
ATOM 1484 C C . PRO B 1 9 ? 16.844 -17.422 -15.297 1 70.94 9 PRO B C 1
ATOM 1486 O O . PRO B 1 9 ? 18.078 -17.344 -15.242 1 70.94 9 PRO B O 1
ATOM 1489 N N . GLU B 1 10 ? 16.062 -16.469 -15.102 1 74.69 10 GLU B N 1
ATOM 1490 C CA . GLU B 1 10 ? 16.625 -15.133 -14.93 1 74.69 10 GLU B CA 1
ATOM 1491 C C . GLU B 1 10 ? 16.953 -14.859 -13.469 1 74.69 10 GLU B C 1
ATOM 1493 O O . GLU B 1 10 ? 16.344 -15.438 -12.562 1 74.69 10 GLU B O 1
ATOM 1498 N N . ASP B 1 11 ? 17.922 -14.008 -13.328 1 85 11 ASP B N 1
ATOM 1499 C CA . ASP B 1 11 ? 18.219 -13.523 -11.984 1 85 11 ASP B CA 1
ATOM 1500 C C . ASP B 1 11 ? 17.188 -12.5 -11.523 1 85 11 ASP B C 1
ATOM 1502 O O . ASP B 1 11 ? 17.078 -11.422 -12.094 1 85 11 ASP B O 1
ATOM 1506 N N . ASN B 1 12 ? 16.438 -12.875 -10.555 1 90.62 12 ASN B N 1
ATOM 1507 C CA . ASN B 1 12 ? 15.344 -12.008 -10.125 1 90.62 12 ASN B CA 1
ATOM 1508 C C . ASN B 1 12 ? 15.562 -11.484 -8.711 1 90.62 12 ASN B C 1
ATOM 1510 O O . ASN B 1 12 ? 14.648 -10.93 -8.102 1 90.62 12 ASN B O 1
ATOM 1514 N N . PHE B 1 13 ? 16.812 -11.727 -8.234 1 93.62 13 PHE B N 1
ATOM 1515 C CA . PHE B 1 13 ? 17.125 -11.281 -6.883 1 93.62 13 PHE B CA 1
ATOM 1516 C C . PHE B 1 13 ? 18.406 -10.469 -6.871 1 93.62 13 PHE B C 1
ATOM 1518 O O . PHE B 1 13 ? 19.422 -10.891 -7.441 1 93.62 13 PHE B O 1
ATOM 1525 N N . LYS B 1 14 ? 18.312 -9.352 -6.34 1 96.31 14 LYS B N 1
ATOM 1526 C CA . LYS B 1 14 ? 19.484 -8.5 -6.18 1 96.31 14 LYS B CA 1
ATOM 1527 C C . LYS B 1 14 ? 19.375 -7.645 -4.918 1 96.31 14 LYS B C 1
ATOM 1529 O O . LYS B 1 14 ? 18.641 -6.66 -4.891 1 96.31 14 LYS B O 1
ATOM 1534 N N . ASN B 1 15 ? 20.188 -8.016 -3.918 1 97.19 15 ASN B N 1
ATOM 1535 C CA . ASN B 1 15 ? 20.266 -7.191 -2.717 1 97.19 15 ASN B CA 1
ATOM 1536 C C . ASN B 1 15 ? 21.062 -5.914 -2.963 1 97.19 15 ASN B C 1
ATOM 1538 O O . ASN B 1 15 ? 22.078 -5.934 -3.674 1 97.19 15 ASN B O 1
ATOM 1542 N N . LEU B 1 16 ? 20.562 -4.891 -2.439 1 97 16 LEU B N 1
ATOM 1543 C CA . LEU B 1 16 ? 21.25 -3.611 -2.551 1 97 16 LEU B CA 1
ATOM 1544 C C . LEU B 1 16 ? 21.656 -3.096 -1.178 1 97 16 LEU B C 1
ATOM 1546 O O . LEU B 1 16 ? 20.938 -3.281 -0.197 1 97 16 LEU B O 1
ATOM 1550 N N . GLU B 1 17 ? 22.844 -2.475 -1.159 1 95.44 17 GLU B N 1
ATOM 1551 C CA . GLU B 1 17 ? 23.344 -1.956 0.111 1 95.44 17 GLU B CA 1
ATOM 1552 C C . GLU B 1 17 ? 23.938 -0.563 -0.058 1 95.44 17 GLU B C 1
ATOM 1554 O O . GLU B 1 17 ? 24.25 -0.15 -1.176 1 95.44 17 GLU B O 1
ATOM 1559 N N . GLY B 1 18 ? 23.984 0.141 1.064 1 92.19 18 GLY B N 1
ATOM 1560 C CA . GLY B 1 18 ? 24.625 1.442 1.068 1 92.19 18 GLY B CA 1
ATOM 1561 C C . GLY B 1 18 ? 24 2.424 0.096 1 92.19 18 GLY B C 1
ATOM 1562 O O . GLY B 1 18 ? 22.797 2.643 0.119 1 92.19 18 GLY B O 1
ATOM 1563 N N . GLU B 1 19 ? 24.844 2.908 -0.751 1 94 19 GLU B N 1
ATOM 1564 C CA . GLU B 1 19 ? 24.422 3.963 -1.669 1 94 19 GLU B CA 1
ATOM 1565 C C . GLU B 1 19 ? 23.406 3.439 -2.684 1 94 19 GLU B C 1
ATOM 1567 O O . GLU B 1 19 ? 22.453 4.141 -3.039 1 94 19 GLU B O 1
ATOM 1572 N N . ASP B 1 20 ? 23.609 2.234 -3.117 1 96 20 ASP B N 1
ATOM 1573 C CA . ASP B 1 20 ? 22.688 1.649 -4.094 1 96 20 ASP B CA 1
ATOM 1574 C C . ASP B 1 20 ? 21.312 1.434 -3.49 1 96 20 ASP B C 1
ATOM 1576 O O . ASP B 1 20 ? 20.297 1.64 -4.16 1 96 20 ASP B O 1
ATOM 1580 N N . ALA B 1 21 ? 21.266 1.013 -2.211 1 96.06 21 ALA B N 1
ATOM 1581 C CA . ALA B 1 21 ? 20 0.854 -1.502 1 96.06 21 ALA B CA 1
ATOM 1582 C C . ALA B 1 21 ? 19.281 2.193 -1.355 1 96.06 21 ALA B C 1
ATOM 1584 O O . ALA B 1 21 ? 18.094 2.299 -1.645 1 96.06 21 ALA B O 1
ATOM 1585 N N . ASN B 1 22 ? 20.016 3.164 -1.014 1 94.88 22 ASN B N 1
ATOM 1586 C CA . ASN B 1 22 ? 19.438 4.496 -0.83 1 94.88 22 ASN B CA 1
ATOM 1587 C C . ASN B 1 22 ? 18.875 5.051 -2.137 1 94.88 22 ASN B C 1
ATOM 1589 O O . ASN B 1 22 ? 17.812 5.66 -2.15 1 94.88 22 ASN B O 1
ATOM 1593 N N . LYS B 1 23 ? 19.625 4.875 -3.174 1 96.25 23 LYS B N 1
ATOM 1594 C CA . LYS B 1 23 ? 19.188 5.344 -4.484 1 96.25 23 LYS B CA 1
ATOM 1595 C C . LYS B 1 23 ? 17.875 4.672 -4.895 1 96.25 23 LYS B C 1
ATOM 1597 O O . LYS B 1 23 ? 16.953 5.332 -5.383 1 96.25 23 LYS B O 1
ATOM 1602 N N . LYS B 1 24 ? 17.797 3.377 -4.695 1 96.62 24 LYS B N 1
ATOM 1603 C CA . LYS B 1 24 ? 16.578 2.627 -5.043 1 96.62 24 LYS B CA 1
ATOM 1604 C C . LYS B 1 24 ? 15.398 3.07 -4.195 1 96.62 24 LYS B C 1
ATOM 1606 O O . LYS B 1 24 ? 14.297 3.262 -4.715 1 96.62 24 LYS B O 1
ATOM 1611 N N . ILE B 1 25 ? 15.648 3.215 -2.908 1 97.19 25 ILE B N 1
ATOM 1612 C CA . ILE B 1 25 ? 14.617 3.689 -1.994 1 97.19 25 ILE B CA 1
ATOM 1613 C C . ILE B 1 25 ? 14.102 5.047 -2.463 1 97.19 25 ILE B C 1
ATOM 1615 O O . ILE B 1 25 ? 12.891 5.246 -2.59 1 97.19 25 ILE B O 1
ATOM 1619 N N . LYS B 1 26 ? 14.969 5.934 -2.738 1 96.94 26 LYS B N 1
ATOM 1620 C CA . LYS B 1 26 ? 14.594 7.285 -3.152 1 96.94 26 LYS B CA 1
ATOM 1621 C C . LYS B 1 26 ? 13.82 7.262 -4.469 1 96.94 26 LYS B C 1
ATOM 1623 O O . LYS B 1 26 ? 12.797 7.934 -4.602 1 96.94 26 LYS B O 1
ATOM 1628 N N . GLU B 1 27 ? 14.312 6.496 -5.379 1 97.19 27 GLU B N 1
ATOM 1629 C CA . GLU B 1 27 ? 13.664 6.363 -6.68 1 97.19 27 GLU B CA 1
ATOM 1630 C C . GLU B 1 27 ? 12.211 5.922 -6.523 1 97.19 27 GLU B C 1
ATOM 1632 O O . GLU B 1 27 ? 11.297 6.59 -7.02 1 97.19 27 GLU B O 1
ATOM 1637 N N . LEU B 1 28 ? 11.969 4.887 -5.785 1 97.69 28 LEU B N 1
ATOM 1638 C CA . LEU B 1 28 ? 10.633 4.305 -5.664 1 97.69 28 LEU B CA 1
ATOM 1639 C C . LEU B 1 28 ? 9.734 5.18 -4.797 1 97.69 28 LEU B C 1
ATOM 1641 O O . LEU B 1 28 ? 8.586 5.441 -5.156 1 97.69 28 LEU B O 1
ATOM 1645 N N . ALA B 1 29 ? 10.258 5.633 -3.707 1 97.94 29 ALA B N 1
ATOM 1646 C CA . ALA B 1 29 ? 9.453 6.391 -2.754 1 97.94 29 ALA B CA 1
ATOM 1647 C C . ALA B 1 29 ? 9.062 7.75 -3.33 1 97.94 29 ALA B C 1
ATOM 1649 O O . ALA B 1 29 ? 7.922 8.195 -3.164 1 97.94 29 ALA B O 1
ATOM 1650 N N . GLU B 1 30 ? 9.984 8.398 -4.023 1 97.5 30 GLU B N 1
ATOM 1651 C CA . GLU B 1 30 ? 9.664 9.695 -4.613 1 97.5 30 GLU B CA 1
ATOM 1652 C C . GLU B 1 30 ? 8.641 9.555 -5.734 1 97.5 30 GLU B C 1
ATOM 1654 O O . GLU B 1 30 ? 7.758 10.398 -5.883 1 97.5 30 GLU B O 1
ATOM 1659 N N . SER B 1 31 ? 8.82 8.516 -6.461 1 97.12 31 SER B N 1
ATOM 1660 C CA . SER B 1 31 ? 7.859 8.281 -7.535 1 97.12 31 SER B CA 1
ATOM 1661 C C . SER B 1 31 ? 6.48 7.949 -6.98 1 97.12 31 SER B C 1
ATOM 1663 O O . SER B 1 31 ? 5.465 8.359 -7.547 1 97.12 31 SER B O 1
ATOM 1665 N N . ALA B 1 32 ? 6.383 7.211 -5.836 1 97.56 32 ALA B N 1
ATOM 1666 C CA . ALA B 1 32 ? 5.117 6.836 -5.211 1 97.56 32 ALA B CA 1
ATOM 1667 C C . ALA B 1 32 ? 4.43 8.047 -4.594 1 97.56 32 ALA B C 1
ATOM 1669 O O . ALA B 1 32 ? 3.197 8.117 -4.539 1 97.56 32 ALA B O 1
ATOM 1670 N N . GLU B 1 33 ? 5.133 8.992 -4.004 1 97.31 33 GLU B N 1
ATOM 1671 C CA . GLU B 1 33 ? 4.723 10.273 -3.443 1 97.31 33 GLU B CA 1
ATOM 1672 C C . GLU B 1 33 ? 3.969 10.086 -2.129 1 97.31 33 GLU B C 1
ATOM 1674 O O . GLU B 1 33 ? 3.967 10.977 -1.276 1 97.31 33 GLU B O 1
ATOM 1679 N N . SER B 1 34 ? 3.271 8.984 -1.971 1 97.75 34 SER B N 1
ATOM 1680 C CA . SER B 1 34 ? 2.564 8.664 -0.735 1 97.75 34 SER B CA 1
ATOM 1681 C C . SER B 1 34 ? 2.836 7.227 -0.298 1 97.75 34 SER B C 1
ATOM 1683 O O . SER B 1 34 ? 3.457 6.457 -1.032 1 97.75 34 SER B O 1
ATOM 1685 N N . CYS B 1 35 ? 2.479 6.926 0.924 1 98.38 35 CYS B N 1
ATOM 1686 C CA . CYS B 1 35 ? 2.682 5.594 1.479 1 98.38 35 CYS B CA 1
ATOM 1687 C C . CYS B 1 35 ? 1.569 5.234 2.457 1 98.38 35 CYS B C 1
ATOM 1689 O O . CYS B 1 35 ? 0.789 6.098 2.861 1 98.38 35 CYS B O 1
ATOM 1691 N N . PHE B 1 36 ? 1.435 3.9 2.672 1 97.94 36 PHE B N 1
ATOM 1692 C CA . PHE B 1 36 ? 0.823 3.471 3.924 1 97.94 36 PHE B CA 1
ATOM 1693 C C . PHE B 1 36 ? 1.797 3.633 5.086 1 97.94 36 PHE B C 1
ATOM 1695 O O . PHE B 1 36 ? 2.863 3.016 5.098 1 97.94 36 PHE B O 1
ATOM 1702 N N . PHE B 1 37 ? 1.478 4.559 6.047 1 97.69 37 PHE B N 1
ATOM 1703 C CA . PHE B 1 37 ? 2.227 4.758 7.281 1 97.69 37 PHE B CA 1
ATOM 1704 C C . PHE B 1 37 ? 1.645 3.916 8.406 1 97.69 37 PHE B C 1
ATOM 1706 O O . PHE B 1 37 ? 0.513 4.145 8.844 1 97.69 37 PHE B O 1
ATOM 1713 N N . ILE B 1 38 ? 2.482 2.98 8.852 1 94.62 38 ILE B N 1
ATOM 1714 C CA . ILE B 1 38 ? 1.962 1.992 9.789 1 94.62 38 ILE B CA 1
ATOM 1715 C C . ILE B 1 38 ? 2.678 2.127 11.133 1 94.62 38 ILE B C 1
ATOM 1717 O O . ILE B 1 38 ? 3.91 2.15 11.18 1 94.62 38 ILE B O 1
ATOM 1721 N N . THR B 1 39 ? 1.9 2.24 12.18 1 93.12 39 THR B N 1
ATOM 1722 C CA . THR B 1 39 ? 2.404 2.268 13.555 1 93.12 39 THR B CA 1
ATOM 1723 C C . THR B 1 39 ? 1.896 1.062 14.336 1 93.12 39 THR B C 1
ATOM 1725 O O . THR B 1 39 ? 1.104 0.269 13.828 1 93.12 39 THR B O 1
ATOM 1728 N N . ASN B 1 40 ? 2.363 0.844 15.523 1 87.31 40 ASN B N 1
ATOM 1729 C CA . ASN B 1 40 ? 1.963 -0.237 16.406 1 87.31 40 ASN B CA 1
ATOM 1730 C C . ASN B 1 40 ? 2.236 -1.605 15.797 1 87.31 40 ASN B C 1
ATOM 1732 O O . ASN B 1 40 ? 1.369 -2.482 15.805 1 87.31 40 ASN B O 1
ATOM 1736 N N . ILE B 1 41 ? 3.436 -1.74 15.219 1 82.56 41 ILE B N 1
ATOM 1737 C CA . ILE B 1 41 ? 3.717 -2.936 14.43 1 82.56 41 ILE B CA 1
ATOM 1738 C C . ILE B 1 41 ? 4.277 -4.031 15.336 1 82.56 41 ILE B C 1
ATOM 1740 O O . ILE B 1 41 ? 4.512 -5.152 14.883 1 82.56 41 ILE B O 1
ATOM 1744 N N . LYS B 1 42 ? 4.465 -3.789 16.562 1 75.25 42 LYS B N 1
ATOM 1745 C CA . LYS B 1 42 ? 5.027 -4.777 17.469 1 75.25 42 LYS B CA 1
ATOM 1746 C C . LYS B 1 42 ? 4.07 -5.066 18.625 1 75.25 42 LYS B C 1
ATOM 1748 O O . LYS B 1 42 ? 4.492 -5.547 19.688 1 75.25 42 LYS B O 1
ATOM 1753 N N . THR B 1 43 ? 2.826 -4.699 18.484 1 65.25 43 THR B N 1
ATOM 1754 C CA . THR B 1 43 ? 1.937 -4.758 19.641 1 65.25 43 THR B CA 1
ATOM 1755 C C . THR B 1 43 ? 1.096 -6.031 19.609 1 65.25 43 THR B C 1
ATOM 1757 O O . THR B 1 43 ? 0.516 -6.422 20.625 1 65.25 43 THR B O 1
ATOM 1760 N N . GLY B 1 44 ? 1.12 -6.699 18.547 1 67.06 44 GLY B N 1
ATOM 1761 C CA . GLY B 1 44 ? 0.231 -7.844 18.438 1 67.06 44 GLY B CA 1
ATOM 1762 C C . GLY B 1 44 ? -1.212 -7.453 18.172 1 67.06 44 GLY B C 1
ATOM 1763 O O . GLY B 1 44 ? -2.076 -8.32 18.031 1 67.06 44 GLY B O 1
ATOM 1764 N N . ILE B 1 45 ? -1.521 -6.172 18.328 1 67.19 45 ILE B N 1
ATOM 1765 C CA . ILE B 1 45 ? -2.85 -5.684 17.969 1 67.19 45 ILE B CA 1
ATOM 1766 C C . ILE B 1 45 ? -2.877 -5.273 16.5 1 67.19 45 ILE B C 1
ATOM 1768 O O . ILE B 1 45 ? -1.829 -5.184 15.852 1 67.19 45 ILE B O 1
ATOM 1772 N N . PRO B 1 46 ? -4.117 -5.121 16.078 1 69.31 46 PRO B N 1
ATOM 1773 C CA . PRO B 1 46 ? -4.199 -4.777 14.656 1 69.31 46 PRO B CA 1
ATOM 1774 C C . PRO B 1 46 ? -3.432 -3.5 14.312 1 69.31 46 PRO B C 1
ATOM 1776 O O . PRO B 1 46 ? -3.418 -2.553 15.102 1 69.31 46 PRO B O 1
ATOM 1779 N N . LEU B 1 47 ? -2.797 -3.512 13.258 1 80.44 47 LEU B N 1
ATOM 1780 C CA . LEU B 1 47 ? -1.968 -2.432 12.734 1 80.44 47 LEU B CA 1
ATOM 1781 C C . LEU B 1 47 ? -2.787 -1.156 12.555 1 80.44 47 LEU B C 1
ATOM 1783 O O . LEU B 1 47 ? -3.945 -1.211 12.141 1 80.44 47 LEU B O 1
ATOM 1787 N N . SER B 1 48 ? -2.201 -0.112 13.039 1 88.5 48 SER B N 1
ATOM 1788 C CA . SER B 1 48 ? -2.748 1.193 12.68 1 88.5 48 SER B CA 1
ATOM 1789 C C . SER B 1 48 ? -2.156 1.701 11.367 1 88.5 48 SER B C 1
ATOM 1791 O O . SER B 1 48 ? -0.942 1.878 11.258 1 88.5 48 SER B O 1
ATOM 1793 N N . VAL B 1 49 ? -3.021 1.894 10.414 1 94.19 49 VAL B N 1
ATOM 1794 C CA . VAL B 1 49 ? -2.582 2.232 9.062 1 94.19 49 VAL B CA 1
ATOM 1795 C C . VAL B 1 49 ? -3.258 3.523 8.609 1 94.19 49 VAL B C 1
ATOM 1797 O O . VAL B 1 49 ? -4.445 3.734 8.867 1 94.19 49 VAL B O 1
ATOM 1800 N N . ARG B 1 50 ? -2.461 4.379 7.953 1 95.88 50 ARG B N 1
ATOM 1801 C CA . ARG B 1 50 ? -3.033 5.531 7.266 1 95.88 50 ARG B CA 1
ATOM 1802 C C . ARG B 1 50 ? -2.176 5.941 6.074 1 95.88 50 ARG B C 1
ATOM 1804 O O . ARG B 1 50 ? -0.962 5.723 6.07 1 95.88 50 ARG B O 1
ATOM 1811 N N . PRO B 1 51 ? -2.836 6.5 5.098 1 97.44 51 PRO B N 1
ATOM 1812 C CA . PRO B 1 51 ? -2.031 7.094 4.027 1 97.44 51 PRO B CA 1
ATOM 1813 C C . PRO B 1 51 ? -1.351 8.391 4.453 1 97.44 51 PRO B C 1
ATOM 1815 O O . PRO B 1 51 ? -1.931 9.18 5.207 1 97.44 51 PRO B O 1
ATOM 1818 N N . MET B 1 52 ? -0.104 8.594 4.02 1 97.69 52 MET B N 1
ATOM 1819 C CA . MET B 1 52 ? 0.613 9.844 4.242 1 97.69 52 MET B CA 1
ATOM 1820 C C . MET B 1 52 ? 1.438 10.227 3.02 1 97.69 52 MET B C 1
ATOM 1822 O O . MET B 1 52 ? 2.021 9.359 2.363 1 97.69 52 MET B O 1
ATOM 1826 N N . SER B 1 53 ? 1.504 11.5 2.75 1 96.38 53 SER B N 1
ATOM 1827 C CA . SER B 1 53 ? 2.365 12.023 1.695 1 96.38 53 SER B CA 1
ATOM 1828 C C . SER B 1 53 ? 3.764 12.32 2.223 1 96.38 53 SER B C 1
ATOM 1830 O O . SER B 1 53 ? 3.918 12.875 3.314 1 96.38 53 SER B O 1
ATOM 1832 N N . ILE B 1 54 ? 4.711 12 1.438 1 97 54 ILE B N 1
ATOM 1833 C CA . ILE B 1 54 ? 6.09 12.297 1.797 1 97 54 ILE B CA 1
ATOM 1834 C C . ILE B 1 54 ? 6.418 13.742 1.425 1 97 54 ILE B C 1
ATOM 1836 O O . ILE B 1 54 ? 6.113 14.188 0.316 1 97 54 ILE B O 1
ATOM 1840 N N . GLN B 1 55 ? 7.059 14.461 2.318 1 97.81 55 GLN B N 1
ATOM 1841 C CA . GLN B 1 55 ? 7.504 15.82 2.023 1 97.81 55 GLN B CA 1
ATOM 1842 C C . GLN B 1 55 ? 8.891 15.82 1.394 1 97.81 55 GLN B C 1
ATOM 1844 O O . GLN B 1 55 ? 9.172 16.609 0.488 1 97.81 55 GLN B O 1
ATOM 1849 N N . LYS B 1 56 ? 9.703 14.914 1.936 1 97.56 56 LYS B N 1
ATOM 1850 C CA . LYS B 1 56 ? 11.102 14.906 1.5 1 97.56 56 LYS B CA 1
ATOM 1851 C C . LYS B 1 56 ? 11.781 13.602 1.89 1 97.56 56 LYS B C 1
ATOM 1853 O O . LYS B 1 56 ? 11.469 13.016 2.928 1 97.56 56 LYS B O 1
ATOM 1858 N N . ILE B 1 57 ? 12.602 13.117 1.039 1 97.5 57 ILE B N 1
ATOM 1859 C CA . ILE B 1 57 ? 13.633 12.141 1.386 1 97.5 57 ILE B CA 1
ATOM 1860 C C . ILE B 1 57 ? 15.008 12.789 1.301 1 97.5 57 ILE B C 1
ATOM 1862 O O . ILE B 1 57 ? 15.43 13.234 0.229 1 97.5 57 ILE B O 1
ATOM 1866 N N . ASP B 1 58 ? 15.727 12.859 2.387 1 96 58 ASP B N 1
ATOM 1867 C CA . ASP B 1 58 ? 16.984 13.609 2.365 1 96 58 ASP B CA 1
ATOM 1868 C C . ASP B 1 58 ? 18.141 12.734 1.879 1 96 58 ASP B C 1
ATOM 1870 O O . ASP B 1 58 ? 17.922 11.578 1.5 1 96 58 ASP B O 1
ATOM 1874 N N . ASP B 1 59 ? 19.328 13.258 1.881 1 91.62 59 ASP B N 1
ATOM 1875 C CA . ASP B 1 59 ? 20.484 12.609 1.278 1 91.62 59 ASP B CA 1
ATOM 1876 C C . ASP B 1 59 ? 20.906 11.383 2.084 1 91.62 59 ASP B C 1
ATOM 1878 O O . ASP B 1 59 ? 21.578 10.492 1.562 1 91.62 59 ASP B O 1
ATOM 1882 N N . GLU B 1 60 ? 20.547 11.367 3.365 1 91.12 60 GLU B N 1
ATOM 1883 C CA . GLU B 1 60 ? 20.875 10.227 4.219 1 91.12 60 GLU B CA 1
ATOM 1884 C C . GLU B 1 60 ? 19.812 9.141 4.121 1 91.12 60 GLU B C 1
ATOM 1886 O O . GLU B 1 60 ? 19.953 8.07 4.715 1 91.12 60 GLU B O 1
ATOM 1891 N N . GLY B 1 61 ? 18.734 9.383 3.406 1 93.38 61 GLY B N 1
ATOM 1892 C CA . GLY B 1 61 ? 17.688 8.398 3.199 1 93.38 61 GLY B CA 1
ATOM 1893 C C . GLY B 1 61 ? 16.547 8.516 4.203 1 93.38 61 GLY B C 1
ATOM 1894 O O . GLY B 1 61 ? 15.664 7.668 4.242 1 93.38 61 GLY B O 1
ATOM 1895 N N . ASN B 1 62 ? 16.578 9.57 4.988 1 97.19 62 ASN B N 1
ATOM 1896 C CA . ASN B 1 62 ? 15.484 9.766 5.938 1 97.19 62 A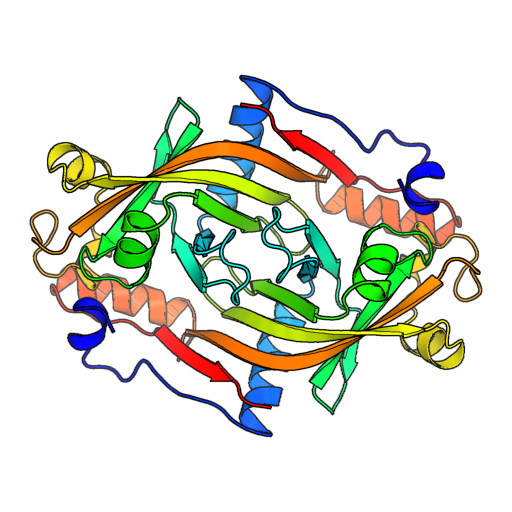SN B CA 1
ATOM 1897 C C . ASN B 1 62 ? 14.227 10.297 5.254 1 97.19 62 ASN B C 1
ATOM 1899 O O . ASN B 1 62 ? 14.312 11.133 4.352 1 97.19 62 ASN B O 1
ATOM 1903 N N . PHE B 1 63 ? 13.148 9.789 5.75 1 98.62 63 PHE B N 1
ATOM 1904 C CA . PHE B 1 63 ? 11.852 10.258 5.273 1 98.62 63 PHE B CA 1
ATOM 1905 C C . PHE B 1 63 ? 11.312 11.359 6.172 1 98.62 63 PHE B C 1
ATOM 1907 O O . PHE B 1 63 ? 11.391 11.266 7.398 1 98.62 63 PHE B O 1
ATOM 1914 N N . TRP B 1 64 ? 10.719 12.391 5.559 1 98.75 64 TRP B N 1
ATOM 1915 C CA . TRP B 1 64 ? 10.164 13.508 6.32 1 98.75 64 TRP B CA 1
ATOM 1916 C C . TRP B 1 64 ? 8.695 13.727 5.98 1 98.75 64 TRP B C 1
ATOM 1918 O O . TRP B 1 64 ? 8.328 13.781 4.805 1 98.75 64 TRP B O 1
ATOM 1928 N N . PHE B 1 65 ? 7.945 13.836 7.016 1 98.5 65 PHE B N 1
ATOM 1929 C CA . PHE B 1 65 ? 6.516 14.102 6.941 1 98.5 65 PHE B CA 1
ATOM 1930 C C . PHE B 1 65 ? 6.137 15.281 7.824 1 98.5 65 PHE B C 1
ATOM 1932 O O . PHE B 1 65 ? 6.84 15.594 8.789 1 98.5 65 PHE B O 1
ATOM 1939 N N . LEU B 1 66 ? 5.074 15.969 7.48 1 97.88 66 LEU B N 1
ATOM 1940 C CA . LEU B 1 66 ? 4.41 16.906 8.383 1 97.88 66 LEU B CA 1
ATOM 1941 C C . LEU B 1 66 ? 3.082 16.328 8.875 1 97.88 66 LEU B C 1
ATOM 1943 O O . LEU B 1 66 ? 2.355 15.695 8.109 1 97.88 66 LEU B O 1
ATOM 1947 N N . SER B 1 67 ? 2.875 16.531 10.094 1 96.31 67 SER B N 1
ATOM 1948 C CA . SER B 1 67 ? 1.69 15.977 10.742 1 96.31 67 SER B CA 1
ATOM 1949 C C . SER B 1 67 ? 1.192 16.891 11.852 1 96.31 67 SER B C 1
ATOM 1951 O O . SER B 1 67 ? 1.964 17.672 12.414 1 96.31 67 SER B O 1
ATOM 1953 N N . ALA B 1 68 ? -0.162 16.781 12.086 1 95.75 68 ALA B N 1
ATOM 1954 C CA . ALA B 1 68 ? -0.69 17.484 13.258 1 95.75 68 ALA B CA 1
ATOM 1955 C C . ALA B 1 68 ? -0.114 16.891 14.547 1 95.75 68 ALA B C 1
ATOM 1957 O O . ALA B 1 68 ? -0.062 15.672 14.719 1 95.75 68 ALA B O 1
ATOM 1958 N N . ASN B 1 69 ? 0.293 17.781 15.461 1 95.81 69 ASN B N 1
ATOM 1959 C CA . ASN B 1 69 ? 0.965 17.328 16.672 1 95.81 69 ASN B CA 1
ATOM 1960 C C . ASN B 1 69 ? -0.008 16.656 17.641 1 95.81 69 ASN B C 1
ATOM 1962 O O . ASN B 1 69 ? 0.412 15.984 18.578 1 95.81 69 ASN B O 1
ATOM 1966 N N . ASP B 1 70 ? -1.323 16.766 17.375 1 94.94 70 ASP B N 1
ATOM 1967 C CA . ASP B 1 70 ? -2.334 16.109 18.203 1 94.94 70 ASP B CA 1
ATOM 1968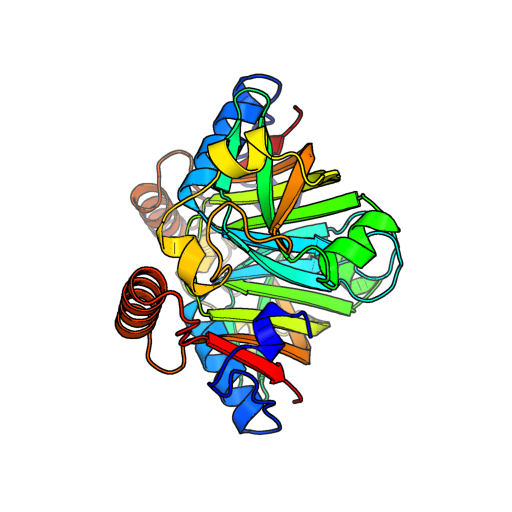 C C . ASP B 1 70 ? -2.943 14.914 17.469 1 94.94 70 ASP B C 1
ATOM 1970 O O . ASP B 1 70 ? -4.043 14.469 17.812 1 94.94 70 ASP B O 1
ATOM 1974 N N . SER B 1 71 ? -2.312 14.375 16.5 1 93.5 71 SER B N 1
ATOM 1975 C CA . SER B 1 71 ? -2.799 13.227 15.742 1 93.5 71 SER B CA 1
ATOM 1976 C C . SER B 1 71 ? -2.602 11.93 16.516 1 93.5 71 SER B C 1
ATOM 1978 O O . SER B 1 71 ? -1.74 11.852 17.406 1 93.5 71 SER B O 1
ATOM 1980 N N . HIS B 1 72 ? -3.371 10.906 16.203 1 91.44 72 HIS B N 1
ATOM 1981 C CA . HIS B 1 72 ? -3.213 9.57 16.781 1 91.44 72 HIS B CA 1
ATOM 19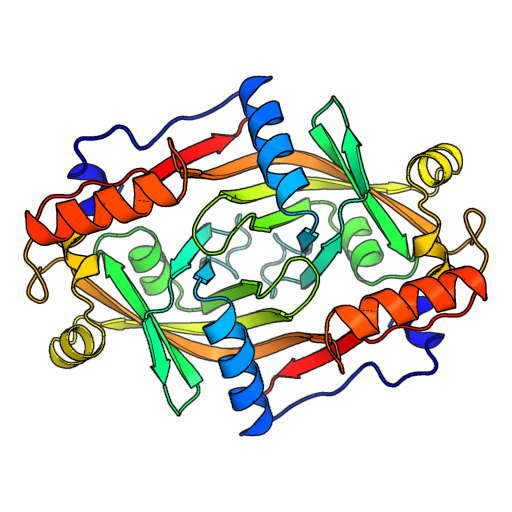82 C C . HIS B 1 72 ? -1.849 8.984 16.438 1 91.44 72 HIS B C 1
ATOM 1984 O O . HIS B 1 72 ? -1.226 8.328 17.281 1 91.44 72 HIS B O 1
ATOM 1990 N N . LYS B 1 73 ? -1.421 9.242 15.234 1 93.25 73 LYS B N 1
ATOM 1991 C CA . LYS B 1 73 ? -0.134 8.68 14.828 1 93.25 73 LYS B CA 1
ATOM 1992 C C . LYS B 1 73 ? 1 9.242 15.68 1 93.25 73 LYS B C 1
ATOM 1994 O O . LYS B 1 73 ? 1.904 8.5 16.078 1 93.25 73 LYS B O 1
ATOM 1999 N N . ASN B 1 74 ? 0.938 10.555 15.938 1 96.19 74 ASN B N 1
ATOM 2000 C CA . ASN B 1 74 ? 1.953 11.141 16.797 1 96.19 74 ASN B CA 1
ATOM 2001 C C . ASN B 1 74 ? 1.945 10.508 18.188 1 96.19 74 ASN B C 1
ATOM 2003 O O . ASN B 1 74 ? 3.004 10.234 18.75 1 96.19 74 ASN B O 1
ATOM 2007 N N . ALA B 1 75 ? 0.774 10.289 18.672 1 95.12 75 ALA B N 1
ATOM 2008 C CA . ALA B 1 75 ? 0.646 9.641 19.984 1 95.12 75 ALA B CA 1
ATOM 2009 C C . ALA B 1 75 ? 1.224 8.234 19.953 1 95.12 75 ALA B C 1
ATOM 2011 O O . ALA B 1 75 ? 1.956 7.836 20.875 1 95.12 75 ALA B O 1
ATOM 2012 N N . GLU B 1 76 ? 0.95 7.504 18.953 1 93.62 76 GLU B N 1
ATOM 2013 C CA . GLU B 1 76 ? 1.426 6.129 18.812 1 93.62 76 GLU B CA 1
ATOM 2014 C C . GLU B 1 76 ? 2.943 6.082 18.672 1 93.62 76 GLU B C 1
ATOM 2016 O O . GLU B 1 76 ? 3.607 5.25 19.297 1 93.62 76 GLU B O 1
ATOM 2021 N N . ILE B 1 77 ? 3.473 6.984 17.875 1 95.44 77 ILE B N 1
ATOM 2022 C CA . ILE B 1 77 ? 4.914 7.055 17.641 1 95.44 77 ILE B CA 1
ATOM 2023 C C . ILE B 1 77 ? 5.621 7.367 18.969 1 95.44 77 ILE B C 1
ATOM 2025 O O . ILE B 1 77 ? 6.699 6.836 19.234 1 95.44 77 ILE B O 1
ATOM 2029 N N . SER B 1 78 ? 5.027 8.242 19.781 1 95.44 78 SER B N 1
ATOM 2030 C CA . SER B 1 78 ? 5.621 8.617 21.062 1 95.44 78 SER B CA 1
ATOM 2031 C C . SER B 1 78 ? 5.703 7.418 22 1 95.44 78 SER B C 1
ATOM 2033 O O . SER B 1 78 ? 6.59 7.355 22.844 1 95.44 78 SER B O 1
ATOM 2035 N N . THR B 1 79 ? 4.836 6.504 21.844 1 92.62 79 THR B N 1
ATOM 2036 C CA . THR B 1 79 ? 4.801 5.309 22.688 1 92.62 79 THR B CA 1
ATOM 2037 C C . THR B 1 79 ? 5.723 4.23 22.109 1 92.62 79 THR B C 1
ATOM 2039 O O . THR B 1 79 ? 6.438 3.559 22.859 1 92.62 79 THR B O 1
ATOM 2042 N N . ASP B 1 80 ? 5.711 4.043 20.875 1 92.19 80 ASP B N 1
ATOM 2043 C CA . ASP B 1 80 ? 6.52 3.08 20.125 1 92.19 80 ASP B CA 1
ATOM 2044 C C . ASP B 1 80 ? 6.977 3.66 18.797 1 92.19 80 ASP B C 1
ATOM 2046 O O . ASP B 1 80 ? 6.176 3.801 17.875 1 92.19 80 ASP B O 1
ATOM 2050 N N . PRO B 1 81 ? 8.258 3.947 18.672 1 94.88 81 PRO B N 1
ATOM 2051 C CA . PRO B 1 81 ? 8.742 4.711 17.516 1 94.88 81 PRO B CA 1
ATOM 2052 C C . PRO B 1 81 ? 8.953 3.838 16.281 1 94.88 81 PRO B C 1
ATOM 2054 O O . PRO B 1 81 ? 9.328 4.348 15.219 1 94.88 81 PRO B O 1
ATOM 2057 N N . PHE B 1 82 ? 8.773 2.516 16.375 1 92.44 82 PHE B N 1
ATOM 2058 C CA . PHE B 1 82 ? 8.961 1.63 15.234 1 92.44 82 PHE B CA 1
ATOM 2059 C C . PHE B 1 82 ? 7.801 1.742 14.258 1 92.44 82 PHE B C 1
ATOM 2061 O O . PHE B 1 82 ? 6.637 1.666 14.664 1 92.44 82 PHE B O 1
ATOM 2068 N N . VAL B 1 83 ? 8.141 1.964 12.977 1 94.44 83 VAL B N 1
ATOM 2069 C CA . VAL B 1 83 ? 7.102 2.156 11.969 1 94.44 83 VAL B CA 1
ATOM 2070 C C . VAL B 1 83 ? 7.445 1.351 10.711 1 94.44 83 VAL B C 1
ATOM 2072 O O . VAL B 1 83 ? 8.586 0.917 10.539 1 94.44 83 VAL B O 1
ATOM 2075 N N . HIS B 1 84 ? 6.434 1.05 9.969 1 94.25 84 HIS B N 1
ATOM 2076 C CA . HIS B 1 84 ? 6.531 0.471 8.633 1 94.25 84 HIS B CA 1
ATOM 2077 C C . HIS B 1 84 ? 5.941 1.405 7.582 1 94.25 84 HIS B C 1
ATOM 2079 O O . HIS B 1 84 ? 4.844 1.934 7.762 1 94.25 84 HIS B O 1
ATOM 2085 N N . LEU B 1 85 ? 6.727 1.679 6.578 1 97.31 85 LEU B N 1
ATOM 2086 C CA . LEU B 1 85 ? 6.258 2.434 5.422 1 97.31 85 LEU B CA 1
ATOM 2087 C C . LEU B 1 85 ? 6.133 1.532 4.199 1 97.31 85 LEU B C 1
ATOM 2089 O O . LEU B 1 85 ? 7.098 0.866 3.814 1 97.31 85 LEU B O 1
ATOM 2093 N N . LEU B 1 86 ? 4.914 1.486 3.592 1 98.06 86 LEU B N 1
ATOM 2094 C CA . LEU B 1 86 ? 4.699 0.723 2.367 1 98.06 86 LEU B CA 1
ATOM 2095 C C . LEU B 1 86 ? 4.383 1.648 1.197 1 98.06 86 LEU B C 1
ATOM 2097 O O . LEU B 1 86 ? 3.416 2.41 1.246 1 98.06 86 LEU B O 1
ATOM 2101 N N . PHE B 1 87 ? 5.223 1.567 0.147 1 98.56 87 PHE B N 1
ATOM 2102 C CA . PHE B 1 87 ? 5.09 2.408 -1.036 1 98.56 87 PHE B CA 1
ATOM 2103 C C . PHE B 1 87 ? 4.715 1.572 -2.254 1 98.56 87 PHE B C 1
ATOM 2105 O O . PHE B 1 87 ? 5.168 0.436 -2.398 1 98.56 87 PHE B O 1
ATOM 2112 N N . GLN B 1 88 ? 3.936 2.178 -3.074 1 98.31 88 GLN B N 1
ATOM 2113 C CA . GLN B 1 88 ? 3.551 1.585 -4.352 1 98.31 88 GLN B CA 1
ATOM 2114 C C . GLN B 1 88 ? 3.674 2.598 -5.484 1 98.31 88 GLN B C 1
ATOM 2116 O O . GLN B 1 88 ? 2.93 3.58 -5.531 1 98.31 88 GLN B O 1
ATOM 2121 N N . GLU B 1 89 ? 4.609 2.316 -6.391 1 97.06 89 GLU B N 1
ATOM 2122 C CA . GLU B 1 89 ? 4.887 3.23 -7.496 1 97.06 89 GLU B CA 1
ATOM 2123 C C . GLU B 1 89 ? 3.871 3.062 -8.617 1 97.06 89 GLU B C 1
ATOM 2125 O O . GLU B 1 89 ? 3.451 4.047 -9.234 1 97.06 89 GLU B O 1
ATOM 2130 N N . SER B 1 90 ? 3.545 1.83 -8.945 1 95.88 90 SER B N 1
ATOM 2131 C CA . SER B 1 90 ? 2.574 1.501 -9.984 1 95.88 90 SER B CA 1
ATOM 2132 C C . SER B 1 90 ? 1.759 0.268 -9.609 1 95.88 90 SER B C 1
ATOM 2134 O O . SER B 1 90 ? 1.981 -0.333 -8.555 1 95.88 90 SER B O 1
ATOM 2136 N N . LYS B 1 91 ? 0.828 -0.086 -10.422 1 94.44 91 LYS B N 1
ATOM 2137 C CA . LYS B 1 91 ? -0.1 -1.175 -10.133 1 94.44 91 LYS B CA 1
ATOM 2138 C C . LYS B 1 91 ? 0.634 -2.508 -10.023 1 94.44 91 LYS B C 1
ATOM 2140 O O . LYS B 1 91 ? 0.222 -3.391 -9.266 1 94.44 91 LYS B O 1
ATOM 2145 N N . TYR B 1 92 ? 1.781 -2.637 -10.742 1 93.12 92 TYR B N 1
ATOM 2146 C CA . TYR B 1 92 ? 2.346 -3.98 -10.812 1 93.12 92 TYR B CA 1
ATOM 2147 C C . TYR B 1 92 ? 3.846 -3.957 -10.539 1 93.12 92 TYR B C 1
ATOM 2149 O O . TYR B 1 92 ? 4.52 -4.984 -10.648 1 93.12 92 TYR B O 1
ATOM 2157 N N . ALA B 1 93 ? 4.379 -2.799 -10.242 1 95.31 93 ALA B N 1
ATOM 2158 C CA . ALA B 1 93 ? 5.816 -2.686 -10.016 1 95.31 93 ALA B CA 1
ATOM 2159 C C . ALA B 1 93 ? 6.137 -1.519 -9.086 1 95.31 93 ALA B C 1
ATOM 2161 O O . ALA B 1 93 ? 5.301 -0.635 -8.875 1 95.31 93 ALA B O 1
ATOM 2162 N N . GLY B 1 94 ? 7.312 -1.617 -8.539 1 97.94 94 GLY B N 1
ATOM 2163 C CA . GLY B 1 94 ? 7.773 -0.532 -7.691 1 97.94 94 GLY B CA 1
ATOM 2164 C C . GLY B 1 94 ? 7.156 -0.553 -6.305 1 97.94 94 GLY B C 1
ATOM 2165 O O . GLY B 1 94 ? 6.625 0.458 -5.844 1 97.94 94 GLY B O 1
ATOM 2166 N N . PHE B 1 95 ? 7.133 -1.709 -5.734 1 98.56 95 PHE B N 1
ATOM 2167 C CA . PHE B 1 95 ? 6.715 -1.845 -4.344 1 98.56 95 PHE B CA 1
ATOM 2168 C C . PHE B 1 95 ? 7.906 -1.711 -3.402 1 98.56 95 PHE B C 1
ATOM 2170 O O . PHE B 1 95 ? 8.984 -2.232 -3.684 1 98.56 95 PHE B O 1
ATOM 2177 N N . LEU B 1 96 ? 7.676 -1.032 -2.309 1 98.38 96 LEU B N 1
ATOM 2178 C CA . LEU B 1 96 ? 8.75 -0.761 -1.358 1 98.38 96 LEU B CA 1
ATOM 2179 C C . LEU B 1 96 ? 8.25 -0.902 0.077 1 98.38 96 LEU B C 1
ATOM 2181 O O . LEU B 1 96 ? 7.215 -0.344 0.436 1 98.38 96 LEU B O 1
ATOM 2185 N N . ASN B 1 97 ? 8.914 -1.764 0.75 1 96.62 97 ASN B N 1
ATOM 2186 C CA . ASN B 1 97 ? 8.703 -1.961 2.18 1 96.62 97 ASN B CA 1
ATOM 2187 C C . ASN B 1 97 ? 9.867 -1.414 2.996 1 96.62 97 ASN B C 1
ATOM 2189 O O . ASN B 1 97 ? 11.016 -1.834 2.812 1 96.62 97 ASN B O 1
ATOM 2193 N N . ILE B 1 98 ? 9.547 -0.496 3.984 1 96.31 98 ILE B N 1
ATOM 2194 C CA . ILE B 1 98 ? 10.602 0.113 4.793 1 96.31 98 ILE B CA 1
ATOM 2195 C C . ILE B 1 98 ? 10.25 -0.019 6.273 1 96.31 98 ILE B C 1
ATOM 2197 O O . ILE B 1 98 ? 9.195 0.438 6.711 1 96.31 98 ILE B O 1
ATOM 2201 N N . TYR B 1 99 ? 11.156 -0.674 6.984 1 93.44 99 TYR B N 1
ATOM 2202 C CA . TYR B 1 99 ? 11.141 -0.596 8.445 1 93.44 99 TYR B CA 1
ATOM 2203 C C . TYR B 1 99 ? 12.023 0.542 8.938 1 93.44 99 TYR B C 1
ATOM 2205 O O . TYR B 1 99 ? 13.117 0.762 8.414 1 93.44 99 TYR B O 1
ATOM 2213 N N . GLY B 1 100 ? 11.469 1.236 9.992 1 94.88 100 GLY B N 1
ATOM 2214 C CA . GLY B 1 100 ? 12.289 2.326 10.492 1 94.88 100 GLY B CA 1
ATOM 2215 C C . GLY B 1 100 ? 11.852 2.826 11.859 1 94.88 100 GLY B C 1
ATOM 2216 O O . GLY B 1 100 ? 10.961 2.246 12.477 1 94.88 100 GLY B O 1
ATOM 2217 N N . ILE B 1 101 ? 12.609 3.822 12.305 1 96.81 101 ILE B N 1
ATOM 2218 C CA . ILE B 1 101 ? 12.344 4.473 13.586 1 96.81 101 ILE B CA 1
ATOM 2219 C C . ILE B 1 101 ? 11.93 5.922 13.352 1 96.81 101 ILE B C 1
ATOM 2221 O O . ILE B 1 101 ? 12.602 6.664 12.641 1 96.81 101 ILE B O 1
ATOM 2225 N N . ALA B 1 102 ? 10.82 6.246 13.961 1 98 102 ALA B N 1
ATOM 2226 C CA . ALA B 1 102 ? 10.273 7.586 13.773 1 98 102 ALA B CA 1
ATOM 2227 C C . ALA B 1 102 ? 10.609 8.484 14.961 1 98 102 ALA B C 1
ATOM 2229 O O . ALA B 1 102 ? 10.672 8.016 16.109 1 98 102 ALA B O 1
ATOM 2230 N N . GLU B 1 103 ? 10.797 9.711 14.664 1 98.31 103 GLU B N 1
ATOM 2231 C CA . GLU B 1 103 ? 10.984 10.766 15.656 1 98.31 103 GLU B CA 1
ATOM 2232 C C . GLU B 1 103 ? 10.117 11.977 15.344 1 98.31 103 GLU B C 1
ATOM 2234 O O . GLU B 1 103 ? 9.992 12.383 14.188 1 98.31 103 GLU B O 1
ATOM 2239 N N . ILE B 1 104 ? 9.586 12.523 16.406 1 98.25 104 ILE B N 1
ATOM 2240 C CA . ILE B 1 104 ? 8.727 13.688 16.25 1 98.25 104 ILE B CA 1
ATOM 2241 C C . ILE B 1 104 ? 9.43 14.93 16.797 1 98.25 104 ILE B C 1
ATOM 2243 O O . ILE B 1 104 ? 10.086 14.867 17.844 1 98.25 104 ILE B O 1
ATOM 2247 N N . SER B 1 105 ? 9.305 16.016 16.094 1 97.88 105 SER B N 1
ATOM 2248 C CA . SER B 1 105 ? 9.812 17.297 16.562 1 97.88 105 SER B CA 1
ATOM 2249 C C . SER B 1 105 ? 8.914 18.453 16.109 1 97.88 105 SER B C 1
ATOM 2251 O O . SER B 1 105 ? 7.953 18.234 15.375 1 97.88 105 SER B O 1
ATOM 2253 N N . GLN B 1 106 ? 9.156 19.594 16.688 1 97.25 106 GLN B N 1
ATOM 2254 C CA . GLN B 1 106 ? 8.523 20.828 16.234 1 97.25 106 GLN B CA 1
ATOM 2255 C C . GLN B 1 106 ? 9.562 21.875 15.859 1 97.25 106 GLN B C 1
ATOM 2257 O O . GLN B 1 106 ? 9.391 23.062 16.156 1 97.25 106 GLN B O 1
ATOM 2262 N N . ASP B 1 107 ? 10.594 21.328 15.266 1 97.25 107 ASP B N 1
ATOM 2263 C CA . ASP B 1 107 ? 11.68 22.188 14.812 1 97.25 107 ASP B CA 1
ATOM 2264 C C . ASP B 1 107 ? 11.195 23.172 13.758 1 97.25 107 ASP B C 1
ATOM 2266 O O . ASP B 1 107 ? 10.867 22.781 12.633 1 97.25 107 ASP B O 1
ATOM 2270 N N . LYS B 1 108 ? 11.242 24.453 14.031 1 97.31 108 LYS B N 1
ATOM 2271 C CA . LYS B 1 108 ? 10.695 25.484 13.156 1 97.31 108 LYS B CA 1
ATOM 2272 C C . LYS B 1 108 ? 11.492 25.578 11.859 1 97.31 108 LYS B C 1
ATOM 2274 O O . LYS B 1 108 ? 10.93 25.844 10.797 1 97.31 108 LYS B O 1
ATOM 2279 N N . GLU B 1 109 ? 12.758 25.438 11.938 1 97.94 109 GLU B N 1
ATOM 2280 C CA . GLU B 1 109 ? 13.602 25.5 10.742 1 97.94 109 GLU B CA 1
ATOM 2281 C C . GLU B 1 109 ? 13.273 24.359 9.781 1 97.94 109 GLU B C 1
ATOM 2283 O O . GLU B 1 109 ? 13.219 24.578 8.562 1 97.94 109 GLU B O 1
ATOM 2288 N N . LYS B 1 110 ? 13.078 23.188 10.344 1 98.06 110 LYS B N 1
ATOM 2289 C CA . LYS B 1 110 ? 12.742 22.047 9.492 1 98.06 110 LYS B CA 1
ATOM 2290 C C . LYS B 1 110 ? 11.344 22.188 8.906 1 98.06 110 LYS B C 1
ATOM 2292 O O . LYS B 1 110 ? 11.117 21.859 7.738 1 98.06 110 LYS B O 1
ATOM 2297 N N . ILE B 1 111 ? 10.391 22.672 9.734 1 98.31 111 ILE B N 1
ATOM 2298 C CA . ILE B 1 111 ? 9.039 22.922 9.242 1 98.31 111 ILE B CA 1
ATOM 2299 C C . ILE B 1 111 ? 9.102 23.875 8.047 1 98.31 111 ILE B C 1
ATOM 2301 O O . ILE B 1 111 ? 8.477 23.625 7.016 1 98.31 111 ILE B O 1
ATOM 2305 N N . LYS B 1 112 ? 9.883 24.906 8.133 1 97.69 112 LYS B N 1
ATOM 2306 C CA . LYS B 1 112 ? 10.031 25.875 7.047 1 97.69 112 LYS B CA 1
ATOM 2307 C C . LYS B 1 112 ? 10.641 25.234 5.809 1 97.69 112 LYS B C 1
ATOM 2309 O O . LYS B 1 112 ? 10.195 25.484 4.688 1 97.69 112 LYS B O 1
ATOM 2314 N N . GLU B 1 113 ? 11.641 24.422 6.066 1 98 113 GLU B N 1
ATOM 2315 C CA . GLU B 1 113 ? 12.297 23.734 4.965 1 98 113 GLU B CA 1
ATOM 2316 C C . GLU B 1 113 ? 11.305 22.844 4.207 1 98 113 GLU B C 1
ATOM 2318 O O . GLU B 1 113 ? 11.367 22.75 2.979 1 98 113 GLU B O 1
ATOM 2323 N N . LEU B 1 114 ? 10.398 22.203 4.914 1 98.12 114 LEU B N 1
ATOM 2324 C CA . LEU B 1 114 ? 9.508 21.188 4.344 1 98.12 114 LEU B CA 1
ATOM 2325 C C . LEU B 1 114 ? 8.195 21.828 3.881 1 98.12 114 LEU B C 1
ATOM 2327 O O . LEU B 1 114 ? 7.395 21.172 3.209 1 98.12 114 LEU B O 1
ATOM 2331 N N . TRP B 1 115 ? 7.941 23.031 4.133 1 97.88 115 TRP B N 1
ATOM 2332 C CA . TRP B 1 115 ? 6.66 23.703 3.912 1 97.88 115 TRP B CA 1
ATOM 2333 C C . TRP B 1 115 ? 6.371 23.844 2.422 1 97.88 115 TRP B C 1
ATOM 2335 O O . TRP B 1 115 ? 7.266 24.172 1.64 1 97.88 115 TRP B O 1
ATOM 2345 N N . GLU B 1 116 ? 5.191 23.562 2.09 1 96.5 116 GLU B N 1
ATOM 2346 C CA . GLU B 1 116 ? 4.621 23.844 0.777 1 96.5 116 GLU B CA 1
ATOM 2347 C C . GLU B 1 116 ? 3.332 24.656 0.898 1 96.5 116 GLU B C 1
ATOM 2349 O O . GLU B 1 116 ? 2.514 24.406 1.785 1 96.5 116 GLU B O 1
ATOM 2354 N N . PRO B 1 117 ? 3.082 25.609 -0.028 1 95 117 PRO B N 1
ATOM 2355 C CA . PRO B 1 117 ? 1.923 26.5 0.07 1 95 117 PRO B CA 1
ATOM 2356 C C . PRO B 1 117 ? 0.6 25.734 0.144 1 95 117 PRO B C 1
ATOM 2358 O O . PRO B 1 117 ? -0.326 26.172 0.834 1 95 117 PRO B O 1
ATOM 2361 N N . ILE B 1 118 ? 0.505 24.641 -0.46 1 94.31 118 ILE B N 1
ATOM 2362 C CA . ILE B 1 118 ? -0.738 23.891 -0.512 1 94.31 118 ILE B CA 1
ATOM 2363 C C . ILE B 1 118 ? -1.109 23.406 0.89 1 94.31 118 ILE B C 1
ATOM 2365 O O . ILE B 1 118 ? -2.281 23.156 1.176 1 94.31 118 ILE B O 1
ATOM 2369 N N . LEU B 1 119 ? -0.13 23.281 1.771 1 94.94 119 LEU B N 1
ATOM 2370 C CA . LEU B 1 119 ? -0.332 22.766 3.119 1 94.94 119 LEU B CA 1
ATOM 2371 C C . LEU B 1 119 ? -1.181 23.734 3.947 1 94.94 119 LEU B C 1
ATOM 2373 O O . LEU B 1 119 ? -1.718 23.344 4.988 1 94.94 119 LEU B O 1
ATOM 2377 N N . LYS B 1 120 ? -1.313 24.891 3.492 1 94.31 120 LYS B N 1
ATOM 2378 C CA . LYS B 1 120 ? -2.113 25.891 4.199 1 94.31 120 LYS B CA 1
ATOM 2379 C C . LYS B 1 120 ? -3.586 25.5 4.223 1 94.31 120 LYS B C 1
ATOM 2381 O O . LYS B 1 120 ? -4.367 26.031 5.012 1 94.31 120 LYS B O 1
ATOM 2386 N N . THR B 1 121 ? -3.98 24.641 3.359 1 92.5 121 THR B N 1
ATOM 2387 C CA . THR B 1 121 ? -5.34 24.109 3.371 1 92.5 121 THR B CA 1
ATOM 2388 C C . THR B 1 121 ? -5.637 23.422 4.703 1 92.5 121 THR B C 1
ATOM 2390 O O . THR B 1 121 ? -6.758 23.516 5.211 1 92.5 121 THR B O 1
ATOM 2393 N N . TRP B 1 122 ? -4.645 22.719 5.301 1 92.31 122 TRP B N 1
ATOM 2394 C CA . TRP B 1 122 ? -4.832 21.953 6.527 1 92.31 122 TRP B CA 1
ATOM 2395 C C . TRP B 1 122 ? -4.301 22.719 7.734 1 92.31 122 TRP B C 1
ATOM 2397 O O . TRP B 1 122 ? -4.895 22.672 8.812 1 92.31 122 TRP B O 1
ATOM 2407 N N . PHE B 1 123 ? -3.203 23.312 7.426 1 94.38 123 PHE B N 1
ATOM 2408 C CA . PHE B 1 123 ? -2.6 24.156 8.445 1 94.38 123 PHE B CA 1
ATOM 2409 C C . PHE B 1 123 ? -2.85 25.625 8.148 1 94.38 123 PHE B C 1
ATOM 2411 O O . PHE B 1 123 ? -1.961 26.328 7.656 1 94.38 123 PHE B O 1
ATOM 2418 N N . THR B 1 124 ? -3.967 26.109 8.586 1 92.19 124 THR B N 1
ATOM 2419 C CA . THR B 1 124 ? -4.59 27.328 8.086 1 92.19 124 THR B CA 1
ATOM 2420 C C . THR B 1 124 ? -3.84 28.562 8.578 1 92.19 124 THR B C 1
ATOM 2422 O O . THR B 1 124 ? -3.979 29.641 8.016 1 92.19 124 THR B O 1
ATOM 2425 N N . GLU B 1 125 ? -3.051 28.438 9.578 1 94 125 GLU B N 1
ATOM 2426 C CA . GLU B 1 125 ? -2.283 29.562 10.086 1 94 125 GLU B CA 1
ATOM 2427 C C . GLU B 1 125 ? -0.918 29.656 9.406 1 94 125 GLU B C 1
ATOM 2429 O O . GLU B 1 125 ? -0.072 30.453 9.812 1 94 125 GLU B O 1
ATOM 2434 N N . GLY B 1 126 ? -0.715 28.781 8.406 1 94.25 126 GLY B N 1
ATOM 2435 C CA . GLY B 1 126 ? 0.511 28.844 7.625 1 94.25 126 GLY B CA 1
ATOM 2436 C C . GLY B 1 126 ? 1.663 28.094 8.273 1 94.25 126 GLY B C 1
ATOM 2437 O O . GLY B 1 126 ? 1.449 27.188 9.094 1 94.25 126 GLY B O 1
ATOM 2438 N N . GLU B 1 127 ? 2.834 28.438 7.848 1 95.25 127 GLU B N 1
ATOM 2439 C CA . GLU B 1 127 ? 4.039 27.734 8.266 1 95.25 127 GLU B CA 1
ATOM 2440 C C . GLU B 1 127 ? 4.281 27.875 9.766 1 95.25 127 GLU B C 1
ATOM 2442 O O . GLU B 1 127 ? 5 27.078 10.367 1 95.25 127 GLU B O 1
ATOM 2447 N N . ASP B 1 128 ? 3.6 28.875 10.344 1 95.62 128 ASP B N 1
ATOM 2448 C CA . ASP B 1 128 ? 3.764 29.109 11.773 1 95.62 128 ASP B CA 1
ATOM 2449 C C . ASP B 1 128 ? 2.631 28.453 12.57 1 95.62 128 ASP B C 1
ATOM 2451 O O . ASP B 1 128 ? 2.523 28.656 13.781 1 95.62 128 ASP B O 1
ATOM 2455 N N . ASP B 1 129 ? 1.779 27.75 11.906 1 95.62 129 ASP B N 1
ATOM 2456 C CA . ASP B 1 129 ? 0.702 27.047 12.602 1 95.62 129 ASP B CA 1
ATOM 2457 C C . ASP B 1 129 ? 1.248 26.188 13.734 1 95.62 129 ASP B C 1
ATOM 2459 O O . ASP B 1 129 ? 2.111 25.328 13.508 1 95.62 129 ASP B O 1
ATOM 2463 N N . PRO B 1 130 ? 0.802 26.422 14.977 1 95.56 130 PRO B N 1
ATOM 2464 C CA . PRO B 1 130 ? 1.361 25.719 16.141 1 95.56 130 PRO B CA 1
ATOM 2465 C C . PRO B 1 130 ? 1.041 24.234 16.141 1 95.56 130 PRO B C 1
ATOM 2467 O O . PRO B 1 130 ? 1.627 23.469 16.922 1 95.56 130 PRO B O 1
ATOM 2470 N N . ARG B 1 131 ? 0.164 23.797 15.32 1 94.81 131 ARG B N 1
ATOM 2471 C CA . ARG B 1 131 ? -0.24 22.391 15.273 1 94.81 131 ARG B CA 1
ATOM 2472 C C . ARG B 1 131 ? 0.747 21.562 14.461 1 94.81 131 ARG B C 1
ATOM 2474 O O . ARG B 1 131 ? 0.726 20.328 14.516 1 94.81 131 ARG B O 1
ATOM 2481 N N . ILE B 1 132 ? 1.654 22.188 13.734 1 97.5 132 ILE B N 1
ATOM 2482 C CA . ILE B 1 132 ? 2.547 21.469 12.82 1 97.5 132 ILE B CA 1
ATOM 2483 C C . ILE B 1 132 ? 3.623 20.734 13.625 1 97.5 132 ILE B C 1
ATOM 2485 O O . ILE B 1 132 ? 4.227 21.312 14.531 1 97.5 132 ILE B O 1
ATOM 2489 N N . SER B 1 133 ? 3.758 19.5 13.289 1 98 133 SER B N 1
ATOM 2490 C CA . SER B 1 133 ? 4.926 18.734 13.727 1 98 133 SER B CA 1
ATOM 2491 C C . SER B 1 133 ? 5.617 18.062 12.539 1 98 133 SER B C 1
ATOM 2493 O O . SER B 1 133 ? 5.02 17.906 11.477 1 98 133 SER B O 1
ATOM 2495 N N . VAL B 1 134 ? 6.906 17.766 12.773 1 98.44 134 VAL B N 1
ATOM 2496 C CA . VAL B 1 134 ? 7.73 17.031 11.812 1 98.44 134 VAL B CA 1
ATOM 2497 C C . VAL B 1 134 ? 7.902 15.586 12.273 1 98.44 134 VAL B C 1
ATOM 2499 O O . VAL B 1 134 ? 8.164 15.328 13.445 1 98.44 134 VAL B O 1
ATOM 2502 N N . VAL B 1 135 ? 7.645 14.68 11.383 1 98.62 135 VAL B N 1
ATOM 2503 C CA . VAL B 1 135 ? 7.949 13.273 11.633 1 98.62 135 VAL B CA 1
ATOM 2504 C C . VAL B 1 135 ? 9.102 12.828 10.734 1 98.62 135 VAL B C 1
ATOM 2506 O O . VAL B 1 135 ? 9 12.898 9.508 1 98.62 135 VAL B O 1
ATOM 2509 N N . LYS B 1 136 ? 10.148 12.477 11.344 1 98.81 136 LYS B N 1
ATOM 2510 C CA . LYS B 1 136 ? 11.289 11.891 10.648 1 98.81 136 LYS B CA 1
ATOM 2511 C C . LYS B 1 136 ? 11.305 10.375 10.805 1 98.81 136 LYS B C 1
ATOM 2513 O O . LYS B 1 136 ? 11.156 9.859 11.914 1 98.81 136 LYS B O 1
ATOM 2518 N N . VAL B 1 137 ? 11.469 9.648 9.727 1 98.5 137 VAL B N 1
ATOM 2519 C CA . VAL B 1 137 ? 11.648 8.203 9.805 1 98.5 137 VAL B CA 1
ATOM 2520 C C . VAL B 1 137 ? 13.031 7.824 9.281 1 98.5 137 VAL B C 1
ATOM 2522 O O . VAL B 1 137 ? 13.375 8.125 8.133 1 98.5 137 VAL B O 1
ATOM 2525 N N . GLU B 1 138 ? 13.766 7.27 10.102 1 97.75 138 GLU B N 1
ATOM 2526 C CA . GLU B 1 138 ? 15.055 6.691 9.711 1 97.75 138 GLU B CA 1
ATOM 2527 C C . GLU B 1 138 ? 14.898 5.219 9.352 1 97.75 138 GLU B C 1
ATOM 2529 O O . GLU B 1 138 ? 14.578 4.391 10.203 1 97.75 138 GLU B O 1
ATOM 2534 N N . PRO B 1 139 ? 15.219 4.926 8.109 1 96.5 139 PRO B N 1
ATOM 2535 C CA . PRO B 1 139 ? 15.062 3.523 7.707 1 96.5 139 PRO B CA 1
ATOM 2536 C C . PRO B 1 139 ? 16.125 2.617 8.32 1 96.5 139 PRO B C 1
ATOM 2538 O O . PRO B 1 139 ? 17.281 3.033 8.492 1 96.5 139 PRO B O 1
ATOM 2541 N N . SER B 1 140 ? 15.766 1.444 8.656 1 91.56 140 SER B N 1
ATOM 2542 C CA . SER B 1 140 ? 16.703 0.43 9.133 1 91.56 140 SER B CA 1
ATOM 2543 C C . SER B 1 140 ? 16.859 -0.7 8.125 1 91.56 140 SER B C 1
ATOM 2545 O O . SER B 1 140 ? 17.969 -1.138 7.844 1 91.56 140 SER B O 1
ATOM 2547 N N . GLU B 1 141 ? 15.828 -1.194 7.598 1 91.94 141 GLU B N 1
ATOM 2548 C CA . G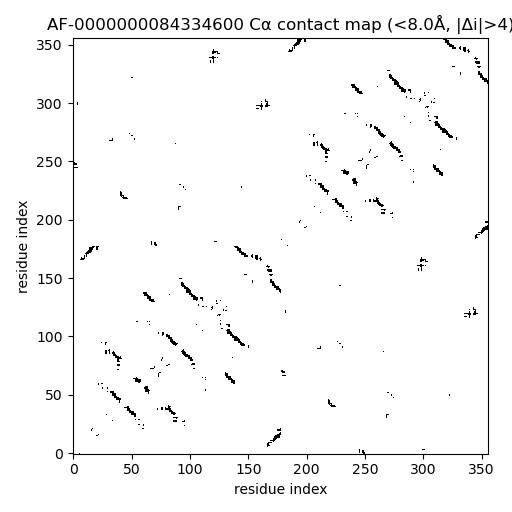LU B 1 141 ? 15.797 -2.246 6.586 1 91.94 141 GLU B CA 1
ATOM 2549 C C . GLU B 1 141 ? 14.625 -2.061 5.629 1 91.94 141 GLU B C 1
ATOM 2551 O O . GLU B 1 141 ? 13.648 -1.387 5.961 1 91.94 141 GLU B O 1
ATOM 2556 N N . GLY B 1 142 ? 14.875 -2.658 4.438 1 94.81 142 GLY B N 1
ATOM 2557 C CA . GLY B 1 142 ? 13.797 -2.58 3.461 1 94.81 142 GLY B CA 1
ATOM 2558 C C . GLY B 1 142 ? 13.812 -3.73 2.471 1 94.81 142 GLY B C 1
ATOM 2559 O O . GLY B 1 142 ? 14.703 -4.578 2.504 1 94.81 142 GLY B O 1
ATOM 2560 N N . TYR B 1 143 ? 12.852 -3.822 1.716 1 96.81 143 TYR B N 1
ATOM 2561 C CA . TYR B 1 143 ? 12.695 -4.781 0.626 1 96.81 143 TYR B CA 1
ATOM 2562 C C . TYR B 1 143 ? 11.945 -4.156 -0.544 1 96.81 143 TYR B C 1
ATOM 2564 O O . TYR B 1 143 ? 11.031 -3.348 -0.347 1 96.81 143 TYR B O 1
ATOM 2572 N N . TYR B 1 144 ? 12.383 -4.5 -1.718 1 97.94 144 TYR B N 1
ATOM 2573 C CA . TYR B 1 144 ? 11.734 -3.908 -2.879 1 97.94 144 TYR B CA 1
ATOM 2574 C C . TYR B 1 144 ? 11.328 -4.98 -3.883 1 97.94 144 TYR B C 1
ATOM 2576 O O . TYR B 1 144 ? 11.914 -6.066 -3.912 1 97.94 144 TYR B O 1
ATOM 2584 N N . TRP B 1 145 ? 10.266 -4.766 -4.668 1 97.56 145 TRP B N 1
ATOM 2585 C CA . TRP B 1 145 ? 9.82 -5.504 -5.844 1 97.56 145 TRP B CA 1
ATOM 2586 C C . TRP B 1 145 ? 9.672 -4.578 -7.047 1 97.56 145 TRP B C 1
ATOM 2588 O O . TRP B 1 145 ? 8.914 -3.604 -6.996 1 97.56 145 TRP B O 1
ATOM 2598 N N . ASP B 1 146 ? 10.344 -4.875 -8.086 1 97.5 146 ASP B N 1
ATOM 2599 C CA . ASP B 1 146 ? 10.344 -4 -9.258 1 97.5 146 ASP B CA 1
ATOM 2600 C C . ASP B 1 146 ? 10.516 -4.805 -10.547 1 97.5 146 ASP B C 1
ATOM 2602 O O . ASP B 1 146 ? 10.414 -6.031 -10.539 1 97.5 146 ASP B O 1
ATOM 2606 N N . ASN B 1 147 ? 10.641 -4.066 -11.688 1 96.69 147 ASN B N 1
ATOM 2607 C CA . ASN B 1 147 ? 11.023 -4.637 -12.969 1 96.69 147 ASN B CA 1
ATOM 2608 C C . ASN B 1 147 ? 12.414 -4.191 -13.391 1 96.69 147 ASN B C 1
ATOM 2610 O O . ASN B 1 147 ? 12.805 -3.045 -13.148 1 96.69 147 ASN B O 1
ATOM 2614 N N . LYS B 1 148 ? 13.094 -5.082 -14.062 1 95.06 148 LYS B N 1
ATOM 2615 C CA . LYS B 1 148 ? 14.438 -4.762 -14.531 1 95.06 148 LYS B CA 1
ATOM 2616 C C . LYS B 1 148 ? 14.398 -3.727 -15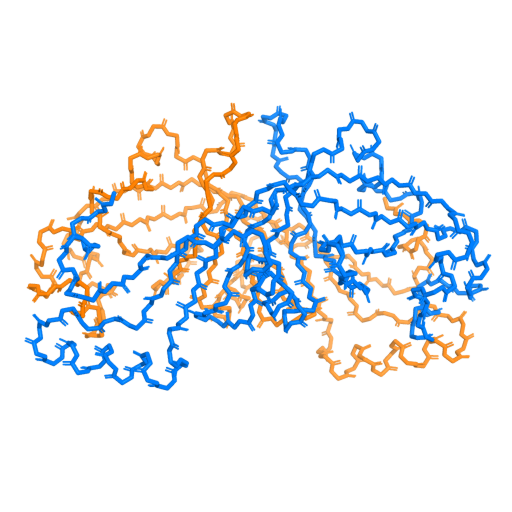.648 1 95.06 148 LYS B C 1
ATOM 2618 O O . LYS B 1 148 ? 15.234 -2.822 -15.695 1 95.06 148 LYS B O 1
ATOM 2623 N N . HIS B 1 149 ? 13.344 -3.906 -16.547 1 95.12 149 HIS B N 1
ATOM 2624 C CA . HIS B 1 149 ? 13.383 -3.098 -17.766 1 95.12 149 HIS B CA 1
ATOM 2625 C C . HIS B 1 149 ? 12.055 -2.381 -18 1 95.12 149 HIS B C 1
ATOM 2627 O O . HIS B 1 149 ? 11.711 -2.039 -19.125 1 95.12 149 HIS B O 1
ATOM 2633 N N . GLY B 1 150 ? 11.289 -2.268 -17 1 93.88 150 GLY B N 1
ATOM 2634 C CA . GLY B 1 150 ? 10.062 -1.499 -17.094 1 93.88 150 GLY B CA 1
ATOM 2635 C C . GLY B 1 150 ? 8.852 -2.348 -17.438 1 93.88 150 GLY B C 1
ATOM 2636 O O . GLY B 1 150 ? 8.984 -3.535 -17.734 1 93.88 150 GLY B O 1
ATOM 2637 N N . ALA B 1 151 ? 7.715 -1.718 -17.422 1 92.56 151 ALA B N 1
ATOM 2638 C CA . ALA B 1 151 ? 6.43 -2.404 -17.5 1 92.56 151 ALA B CA 1
ATOM 2639 C C . ALA B 1 151 ? 6.215 -3.01 -18.891 1 92.56 151 ALA B C 1
ATOM 2641 O O . ALA B 1 151 ? 5.676 -4.113 -19.016 1 92.56 151 ALA B O 1
ATOM 2642 N N . VAL B 1 152 ? 6.586 -2.328 -19.875 1 94.06 152 VAL B N 1
ATOM 2643 C CA . VAL B 1 152 ? 6.359 -2.797 -21.25 1 94.06 152 VAL B CA 1
ATOM 2644 C C . VAL B 1 152 ? 7.133 -4.09 -21.484 1 94.06 152 VAL B C 1
ATOM 2646 O O . VAL B 1 152 ? 6.574 -5.078 -21.969 1 94.06 152 VAL B O 1
ATOM 2649 N N . VAL B 1 153 ? 8.352 -4.09 -21.172 1 95.56 153 VAL B N 1
ATOM 2650 C CA . VAL B 1 153 ? 9.172 -5.281 -21.344 1 95.56 153 VAL B CA 1
ATOM 2651 C C . VAL B 1 153 ? 8.656 -6.406 -20.453 1 95.56 153 VAL B C 1
ATOM 2653 O O . VAL B 1 153 ? 8.625 -7.566 -20.859 1 95.56 153 VAL B O 1
ATOM 2656 N N . ALA B 1 154 ? 8.305 -6.059 -19.172 1 93.44 154 ALA B N 1
ATOM 2657 C CA . ALA B 1 154 ? 7.77 -7.047 -18.25 1 93.44 154 ALA B CA 1
ATOM 2658 C C . ALA B 1 154 ? 6.535 -7.734 -18.828 1 93.44 154 ALA B C 1
ATOM 2660 O O . ALA B 1 154 ? 6.438 -8.961 -18.828 1 93.44 154 ALA B O 1
ATOM 2661 N N . PHE B 1 155 ? 5.574 -6.957 -19.359 1 93.81 155 PHE B N 1
ATOM 2662 C CA . PHE B 1 155 ? 4.348 -7.508 -19.922 1 93.81 155 PHE B CA 1
ATOM 2663 C C . PHE B 1 155 ? 4.648 -8.344 -21.156 1 93.81 155 PHE B C 1
ATOM 2665 O O . PHE B 1 155 ? 4.09 -9.422 -21.344 1 93.81 155 PHE B O 1
ATOM 2672 N N . ALA B 1 156 ? 5.52 -7.871 -22.047 1 95.12 156 ALA B N 1
ATOM 2673 C CA . ALA B 1 156 ? 5.895 -8.617 -23.234 1 95.12 156 ALA B CA 1
ATOM 2674 C C . ALA B 1 156 ? 6.512 -9.961 -22.875 1 95.12 156 ALA B C 1
ATOM 2676 O O . ALA B 1 156 ? 6.184 -10.992 -23.469 1 95.12 156 ALA B O 1
ATOM 2677 N N . LYS B 1 157 ? 7.371 -9.945 -21.906 1 93.19 157 LYS B N 1
ATOM 2678 C CA . LYS B 1 157 ? 8.016 -11.188 -21.469 1 93.19 157 LYS B CA 1
ATOM 2679 C C . LYS B 1 157 ? 6.988 -12.164 -20.922 1 93.19 157 LYS B C 1
ATOM 2681 O O . LYS B 1 157 ? 7.031 -13.359 -21.234 1 93.19 157 LYS B O 1
ATOM 2686 N N . GLN B 1 158 ? 6.148 -11.695 -20.094 1 92.31 158 GLN B N 1
ATOM 2687 C CA . GLN B 1 158 ? 5.109 -12.547 -19.531 1 92.31 158 GLN B CA 1
ATOM 2688 C C . GLN B 1 158 ? 4.234 -13.148 -20.625 1 92.31 158 GLN B C 1
ATOM 2690 O O . GLN B 1 158 ? 3.916 -14.336 -20.594 1 92.31 158 GLN B O 1
ATOM 2695 N N . ALA B 1 159 ? 3.857 -12.328 -21.609 1 94.19 159 ALA B N 1
ATOM 2696 C CA . ALA B 1 159 ? 3.02 -12.797 -22.703 1 94.19 159 ALA B CA 1
ATOM 2697 C C . ALA B 1 159 ? 3.736 -13.867 -23.516 1 94.19 159 ALA B C 1
ATOM 2699 O O . ALA B 1 159 ? 3.152 -14.906 -23.844 1 94.19 159 ALA B O 1
ATOM 2700 N N . ILE B 1 160 ? 4.953 -13.641 -23.875 1 94.44 160 ILE B N 1
ATOM 2701 C CA . ILE B 1 160 ? 5.746 -14.609 -24.609 1 94.44 160 ILE B CA 1
ATOM 2702 C C . ILE B 1 160 ? 5.914 -15.883 -23.781 1 94.44 160 ILE B C 1
ATOM 2704 O O . ILE B 1 160 ? 5.785 -17 -24.312 1 94.44 160 ILE B O 1
ATOM 2708 N N . GLY B 1 161 ? 6.242 -15.711 -22.531 1 90.69 161 GLY B N 1
ATOM 2709 C CA . GLY B 1 161 ? 6.371 -16.859 -21.641 1 90.69 161 GLY B CA 1
ATOM 2710 C C . GLY B 1 161 ? 5.117 -17.719 -21.594 1 90.69 161 GLY B C 1
ATOM 2711 O O . GLY B 1 161 ? 5.199 -18.953 -21.609 1 90.69 161 GLY B O 1
ATOM 2712 N N . ALA B 1 162 ? 4.02 -17.047 -21.516 1 91.88 162 ALA B N 1
ATOM 2713 C CA . ALA B 1 162 ? 2.744 -17.766 -21.469 1 91.88 162 ALA B CA 1
ATOM 2714 C C . ALA B 1 162 ? 2.525 -18.578 -22.734 1 91.88 162 ALA B C 1
ATOM 2716 O O . ALA B 1 162 ? 2.002 -19.703 -22.672 1 91.88 162 ALA B O 1
ATOM 2717 N N . ILE B 1 163 ? 2.875 -18.016 -23.828 1 93.31 163 ILE B N 1
ATOM 2718 C CA . ILE B 1 163 ? 2.73 -18.688 -25.109 1 93.31 163 ILE B CA 1
ATOM 2719 C C . ILE B 1 163 ? 3.656 -19.906 -25.156 1 93.31 163 ILE B C 1
ATOM 2721 O O . ILE B 1 163 ? 3.24 -20.984 -25.562 1 93.31 163 ILE B O 1
ATOM 2725 N N . LEU B 1 164 ? 4.883 -19.781 -24.625 1 91.56 164 LEU B N 1
ATOM 2726 C CA . LEU B 1 164 ? 5.914 -20.812 -24.734 1 91.56 164 LEU B CA 1
ATOM 2727 C C . LEU B 1 164 ? 5.809 -21.812 -23.594 1 91.56 164 LEU B C 1
ATOM 2729 O O . LEU B 1 164 ? 6.41 -22.891 -23.641 1 91.56 164 LEU B O 1
ATOM 2733 N N . GLY B 1 165 ? 5.125 -21.406 -22.625 1 86.69 165 GLY B N 1
ATOM 2734 C CA . GLY B 1 165 ? 5.09 -22.234 -21.438 1 86.69 165 GLY B CA 1
ATOM 2735 C C . GLY B 1 165 ? 6.398 -22.234 -20.656 1 86.69 165 GLY B C 1
ATOM 2736 O O . GLY B 1 165 ? 6.848 -23.281 -20.188 1 86.69 165 GLY B O 1
ATOM 2737 N N . LYS B 1 166 ? 7.004 -21.078 -20.672 1 88.44 166 LYS B N 1
ATOM 2738 C CA . LYS B 1 166 ? 8.242 -20.828 -19.938 1 88.44 166 LYS B CA 1
ATOM 2739 C C . LYS B 1 166 ? 8.141 -19.562 -19.094 1 88.44 166 LYS B C 1
ATOM 2741 O O . LYS B 1 166 ? 7.441 -18.625 -19.469 1 88.44 166 LYS B O 1
ATOM 2746 N N . THR B 1 167 ? 8.836 -19.641 -17.984 1 88.06 167 THR B N 1
ATOM 2747 C CA . THR B 1 167 ? 8.828 -18.469 -17.125 1 88.06 167 THR B CA 1
ATOM 2748 C C . THR B 1 167 ? 9.789 -17.406 -17.656 1 88.06 167 THR B C 1
ATOM 2750 O O . THR B 1 167 ? 11 -17.516 -17.484 1 88.06 167 THR B O 1
ATOM 2753 N N . LEU B 1 168 ? 9.227 -16.484 -18.297 1 87.75 168 LEU B N 1
ATOM 2754 C CA . LEU B 1 168 ? 9.922 -15.266 -18.672 1 87.75 168 LEU B CA 1
ATOM 2755 C C . LEU B 1 168 ? 9.398 -14.07 -17.891 1 87.75 168 LEU B C 1
ATOM 2757 O O . LEU B 1 168 ? 8.289 -13.594 -18.141 1 87.75 168 LEU B O 1
ATOM 2761 N N . ASP B 1 169 ? 10.109 -13.695 -16.875 1 87.19 169 ASP B N 1
ATOM 2762 C CA . ASP B 1 169 ? 9.664 -12.711 -15.898 1 87.19 169 ASP B CA 1
ATOM 2763 C C . ASP B 1 169 ? 10.719 -11.625 -15.688 1 87.19 169 ASP B C 1
ATOM 2765 O O . ASP B 1 169 ? 11.875 -11.922 -15.383 1 87.19 169 ASP B O 1
ATOM 2769 N N . ASP B 1 170 ? 10.383 -10.43 -15.883 1 92.5 170 ASP B N 1
ATOM 2770 C CA . ASP B 1 170 ? 11.289 -9.289 -15.805 1 92.5 170 ASP B CA 1
ATOM 2771 C C . ASP B 1 170 ? 11.422 -8.781 -14.367 1 92.5 170 ASP B C 1
ATOM 2773 O O . ASP B 1 170 ? 12.055 -7.758 -14.117 1 92.5 170 ASP B O 1
ATOM 2777 N N . SER B 1 171 ? 10.867 -9.477 -13.422 1 93 171 SER B N 1
ATOM 2778 C CA . SER B 1 171 ? 10.828 -9.023 -12.039 1 93 171 SER B CA 1
ATOM 2779 C C . SER B 1 171 ? 12.219 -9.008 -11.422 1 93 171 SER B C 1
ATOM 2781 O O . SER B 1 171 ? 13.086 -9.797 -11.805 1 93 171 SER B O 1
ATOM 2783 N N . ILE B 1 172 ? 12.477 -8.094 -10.562 1 95.19 172 ILE B N 1
ATOM 2784 C CA . ILE B 1 172 ? 13.641 -8.023 -9.688 1 95.19 172 ILE B CA 1
ATOM 2785 C C . ILE B 1 172 ? 13.211 -7.625 -8.281 1 95.19 172 ILE B C 1
ATOM 2787 O O . ILE B 1 172 ? 12.328 -6.781 -8.109 1 95.19 172 ILE B O 1
ATOM 2791 N N . GLU B 1 173 ? 13.742 -8.328 -7.258 1 96.19 173 GLU B N 1
ATOM 2792 C CA . GLU B 1 173 ? 13.438 -8.016 -5.867 1 96.19 173 GLU B CA 1
ATOM 2793 C C . GLU B 1 173 ? 14.656 -8.242 -4.973 1 96.19 173 GLU B C 1
ATOM 2795 O O . GLU B 1 173 ? 15.625 -8.875 -5.387 1 96.19 173 GLU B O 1
ATOM 2800 N N . GLY B 1 174 ? 14.586 -7.59 -3.76 1 96.44 174 GLY B N 1
ATOM 2801 C CA . GLY B 1 174 ? 15.703 -7.852 -2.861 1 96.44 174 GLY B CA 1
ATOM 2802 C C . GLY B 1 174 ? 15.672 -6.988 -1.612 1 96.44 174 GLY B C 1
ATOM 2803 O O . GLY B 1 174 ? 14.883 -6.051 -1.515 1 96.44 174 GLY B O 1
ATOM 2804 N N . GLN B 1 175 ? 16.547 -7.359 -0.736 1 96.88 175 GLN B N 1
ATOM 2805 C CA . GLN B 1 175 ? 16.719 -6.629 0.516 1 96.88 175 GLN B CA 1
ATOM 2806 C C . GLN B 1 175 ? 17.438 -5.305 0.289 1 96.88 175 GLN B C 1
ATOM 2808 O O . GLN B 1 175 ? 18.312 -5.207 -0.581 1 96.88 175 GLN B O 1
ATOM 2813 N N . LEU B 1 176 ? 16.984 -4.391 1.046 1 96.62 176 LEU B N 1
ATOM 2814 C CA . LEU B 1 176 ? 17.641 -3.094 1.095 1 96.62 176 LEU B CA 1
ATOM 2815 C C . LEU B 1 176 ? 18.297 -2.865 2.457 1 96.62 176 LEU B C 1
ATOM 2817 O O . LEU B 1 176 ? 17.609 -2.889 3.484 1 96.62 176 LEU B O 1
ATOM 2821 N N . THR B 1 177 ? 19.609 -2.715 2.455 1 93.12 177 THR B N 1
ATOM 2822 C CA . THR B 1 177 ? 20.328 -2.43 3.689 1 93.12 177 THR B CA 1
ATOM 2823 C C . THR B 1 177 ? 21 -1.065 3.617 1 93.12 177 THR B C 1
ATOM 2825 O O . THR B 1 177 ? 21.906 -0.86 2.811 1 93.12 177 THR B O 1
ATOM 2828 N N . VAL B 1 178 ? 20.531 -0.238 4.445 1 88.19 178 VAL B N 1
ATOM 2829 C CA . VAL B 1 178 ? 21.047 1.13 4.402 1 88.19 178 VAL B CA 1
ATOM 2830 C C . VAL B 1 178 ? 22.156 1.302 5.438 1 88.19 178 VAL B C 1
ATOM 2832 O O . VAL B 1 178 ? 22.156 0.624 6.469 1 88.19 178 VAL B O 1
#

Solvent-accessible surface area (backbone atoms only — not comparable to full-atom values): 18036 Å² total; per-residue (Å²): 130,31,71,58,63,69,62,34,83,58,84,40,70,56,72,30,48,48,68,60,19,40,49,52,50,49,56,38,45,62,66,13,41,26,28,42,44,30,37,51,58,61,66,40,43,80,67,45,74,41,80,45,61,60,65,45,68,50,96,89,50,33,37,33,31,76,41,55,63,67,27,70,65,50,54,46,37,74,75,41,32,50,34,39,41,40,29,53,45,48,70,87,35,32,36,37,42,35,36,28,43,46,48,79,44,71,54,62,69,57,48,58,71,60,60,55,73,58,51,14,13,70,35,47,67,38,91,72,28,85,50,55,21,39,38,38,32,43,63,57,39,32,38,40,40,33,50,74,70,41,68,68,53,30,52,51,32,25,50,52,11,24,76,70,41,34,52,33,69,39,47,33,27,33,47,28,40,100,131,31,73,57,63,69,62,34,82,59,84,42,68,57,71,30,48,47,68,57,20,43,51,52,48,49,54,38,46,60,67,13,42,26,28,44,43,29,36,51,60,62,65,40,44,80,67,44,73,42,79,43,61,60,66,44,68,51,96,88,52,33,38,33,30,78,42,55,63,68,26,69,64,51,54,48,37,73,75,41,32,48,34,39,40,41,28,53,45,49,71,86,35,31,36,36,41,34,36,27,44,45,46,78,44,69,54,62,70,57,48,57,71,60,58,52,74,60,50,15,13,69,35,45,67,37,91,72,27,85,51,56,22,38,38,37,32,42,65,57,40,34,37,39,39,32,51,76,70,41,68,66,52,30,53,52,33,24,49,52,11,25,74,71,40,35,51,33,69,38,47,32,29,33,47,28,38,99

Radius of gyration: 20.88 Å; Cα contacts (8 Å, |Δi|>4): 847; chains: 2; bounding box: 49×61×48 Å

Foldseek 3Di:
DDPLVVQAPDAQEDEDEDPRLLVLLCVLLVLQQKWWKWFPPPVPDDIDTDIFGWLDQDPLRKTKGKDFCPDPVVVRCVVPQWIWIWGDNDDPFRIKIFIWGKDKDDDLVVLVVSDDPVCCVVQVVGSVRPRIMMIMTDTAKMKGKHFPPDDVVQVVQPVVCVVVVGDRGRMHMYMRGD/DDPLVVQAPDAQEDEDEDPRLLVLLCVLLVLQQKWWKWFPPPVPDDIDTDIFGWLDQDPLRKTKGKDFCPDPVVVRCVVPQWIWTWGDNDPAFRIKIFIWGKDKDDDLVVLVVSDDPVCCVVQVVGSVRPRIMMIMTDTAKMKGKHFPPDDVVQVVQPVVCVVVVGDRGRMHMYMRGD

Nearest PDB structures (foldseek):
  2i02-assembly1_B  TM=8.737E-01  e=1.058E-13  Nostoc punctiforme PCC 73102
  2i02-assembly1_A  TM=8.167E-01  e=1.058E-13  Nostoc punctiforme PCC 73102
  2re7-assembly1_A-2  TM=9.069E-01  e=3.465E-12  Psychrobacter arcticus 273-4
  2qea-assembly1_A  TM=8.075E-01  e=5.757E-12  Jannaschia sp. CCS1
  2hq7-assembly1_B  TM=8.377E-01  e=7.617E-10  Clostridium acetobutylicum

Organism: NCBI:txid1302689

Secondary structure (DSSP, 8-state):
--HHHHT-SS--B--EEHHHHHHHHHHHHHHH-EEEEEE-TTSSSPPEEEEEE--EE-TT--EEEEEETTSHHHHHHHH--EEEEEEESSSSS-EEEEEEEEEEE--HHHHHHH--GGGGGTSTTGGG-TTEEEEEEEEEEEEEEEESSHHHHHHHHHHHHHHHTS----EEEEEEE-/--HHHHT-SS--B--EEHHHHHHHHHHHHHHH-EEEEEE-TTSSSPPEEEEEE--EE-TT--EEEEEETTSHHHHHHHH--EEEEEEESSSSS-EEEEEEEEEEE--HHHHHHH--GGGGGTSTTGGG-TTEEEEEEEEEEEEEEEESSHHHHHHHHHHHHHHHTS----EEEEEEE-

pLDDT: mean 92.92, std 7.87, range [55.97, 98.81]